Protein AF-A0A078QNE9-F1 (afdb_monomer_lite)

Structure (mmCIF, N/CA/C/O backbone):
data_AF-A0A078QNE9-F1
#
_entry.id   AF-A0A078QNE9-F1
#
loop_
_atom_site.group_PDB
_atom_site.id
_atom_site.type_symbol
_atom_site.label_atom_id
_atom_site.label_alt_id
_atom_site.label_comp_id
_atom_site.label_asym_id
_atom_site.label_entity_id
_atom_site.label_seq_id
_atom_site.pdbx_PDB_ins_code
_atom_site.Cartn_x
_atom_site.Cartn_y
_atom_site.Cartn_z
_atom_site.occupancy
_atom_site.B_iso_or_equiv
_atom_site.auth_seq_id
_atom_site.auth_comp_id
_atom_site.auth_asym_id
_atom_site.auth_atom_id
_atom_site.pdbx_PDB_model_num
ATOM 1 N N . MET A 1 1 ? -11.000 6.624 12.382 1.00 92.00 1 MET A N 1
ATOM 2 C CA . MET A 1 1 ? -9.896 7.569 12.109 1.00 92.00 1 MET A CA 1
ATOM 3 C C . MET A 1 1 ? -10.420 8.749 11.304 1.00 92.00 1 MET A C 1
ATOM 5 O O . MET A 1 1 ? -11.105 8.516 10.320 1.00 92.00 1 MET A O 1
ATOM 9 N N . THR A 1 2 ? -10.133 9.985 11.697 1.00 94.56 2 THR A N 1
ATOM 10 C CA . THR A 1 2 ? -10.688 11.223 11.104 1.00 94.56 2 THR A CA 1
ATOM 11 C C . THR A 1 2 ? -9.619 12.163 10.544 1.00 94.56 2 THR A C 1
ATOM 13 O O . THR A 1 2 ? -9.923 13.031 9.729 1.00 94.56 2 THR A O 1
ATOM 16 N N . LYS A 1 3 ? -8.357 11.995 10.952 1.00 95.69 3 LYS A N 1
ATOM 17 C CA . LYS A 1 3 ? -7.231 12.813 10.491 1.00 95.69 3 LYS A CA 1
ATOM 18 C C . LYS A 1 3 ? -5.945 11.994 10.474 1.00 95.69 3 LYS A C 1
ATOM 20 O O . LYS A 1 3 ? -5.709 11.214 11.397 1.00 95.69 3 LYS A O 1
ATOM 25 N N . VAL A 1 4 ? -5.126 12.223 9.458 1.00 95.69 4 VAL A N 1
ATOM 26 C CA . VAL A 1 4 ? -3.759 11.716 9.315 1.00 95.69 4 VAL A CA 1
ATOM 27 C C . VAL A 1 4 ? -2.832 12.918 9.218 1.00 95.69 4 VAL A 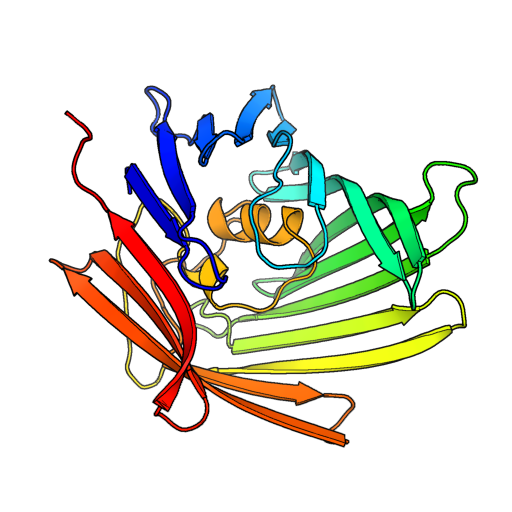C 1
ATOM 29 O O . VAL A 1 4 ? -3.146 13.875 8.517 1.00 95.69 4 VAL A O 1
ATOM 32 N N . THR A 1 5 ? -1.706 12.879 9.912 1.00 95.06 5 THR A N 1
ATOM 33 C CA . THR A 1 5 ? -0.643 13.874 9.802 1.00 95.06 5 THR A CA 1
ATOM 34 C C . THR A 1 5 ? 0.645 13.148 9.423 1.00 95.06 5 THR A C 1
ATOM 36 O O . THR A 1 5 ? 1.151 12.354 10.215 1.00 95.06 5 THR A O 1
ATOM 39 N N . ASP A 1 6 ? 1.156 13.392 8.216 1.00 92.50 6 ASP A N 1
ATOM 40 C CA . ASP A 1 6 ? 2.435 12.856 7.739 1.00 92.50 6 ASP A CA 1
ATOM 41 C C . ASP A 1 6 ? 3.568 13.852 8.035 1.00 92.50 6 ASP A C 1
ATOM 43 O O . ASP A 1 6 ? 3.502 15.020 7.651 1.00 92.50 6 ASP A O 1
ATOM 47 N N . LEU A 1 7 ? 4.591 13.378 8.750 1.00 91.50 7 LEU A N 1
ATOM 48 C CA . LEU A 1 7 ? 5.790 14.117 9.163 1.00 91.50 7 LEU A CA 1
ATOM 49 C C . LEU A 1 7 ? 7.069 13.512 8.555 1.00 91.50 7 LEU A C 1
ATOM 51 O O . LEU A 1 7 ? 8.161 13.685 9.090 1.00 91.50 7 LEU A O 1
ATOM 55 N N . THR A 1 8 ? 6.941 12.733 7.480 1.00 83.19 8 THR A N 1
ATOM 56 C CA . THR A 1 8 ? 8.066 12.048 6.821 1.00 83.19 8 THR A CA 1
ATOM 57 C C . THR A 1 8 ? 8.919 13.001 5.976 1.00 83.19 8 THR A C 1
ATOM 59 O O . THR A 1 8 ? 10.099 12.740 5.756 1.00 83.19 8 THR A O 1
ATOM 62 N N . GLY A 1 9 ? 8.325 14.093 5.488 1.00 79.56 9 GLY A N 1
ATOM 63 C CA . GLY A 1 9 ? 8.997 15.116 4.683 1.00 79.56 9 GLY A CA 1
ATOM 64 C C . GLY A 1 9 ? 9.477 16.306 5.514 1.00 79.56 9 GLY A C 1
ATOM 65 O O . GLY A 1 9 ? 9.376 16.310 6.738 1.00 79.56 9 GLY A O 1
ATOM 66 N N . GLU A 1 10 ? 9.983 17.338 4.836 1.00 78.81 10 GLU A N 1
ATOM 67 C CA . GLU A 1 10 ? 10.368 18.600 5.491 1.00 78.81 10 GLU A CA 1
ATOM 68 C C . GLU A 1 10 ? 9.154 19.377 6.019 1.00 78.81 10 GLU A C 1
ATOM 70 O O . GLU A 1 10 ? 9.241 20.036 7.055 1.00 78.81 10 GLU A O 1
ATOM 75 N N . GLU A 1 11 ? 8.018 19.277 5.325 1.00 84.31 11 GLU A N 1
ATOM 76 C CA . GLU A 1 11 ? 6.769 19.940 5.692 1.00 84.31 11 GLU A CA 1
ATOM 77 C C . GLU A 1 11 ? 5.753 18.945 6.261 1.00 84.31 11 GLU A C 1
ATOM 79 O O . GLU A 1 11 ? 5.561 17.846 5.735 1.00 84.31 11 GLU A O 1
ATOM 84 N N . GLU A 1 12 ? 5.068 19.363 7.327 1.00 89.31 12 GLU A N 1
ATOM 85 C CA . GLU A 1 12 ? 3.932 18.636 7.890 1.00 89.31 12 GLU A CA 1
ATOM 86 C C . GLU A 1 12 ? 2.757 18.634 6.904 1.00 89.31 12 GLU A C 1
ATOM 88 O O . GLU A 1 12 ? 2.305 19.688 6.452 1.00 89.31 12 GLU A O 1
ATOM 93 N N . GLN A 1 13 ? 2.203 17.453 6.628 1.00 89.81 13 GLN A N 1
ATOM 94 C CA . GLN A 1 13 ? 1.019 17.306 5.785 1.00 89.81 13 GLN A CA 1
ATOM 95 C C . GLN A 1 13 ? -0.161 16.781 6.596 1.00 89.81 13 GLN A C 1
ATOM 97 O O . GLN A 1 13 ? -0.177 15.633 7.039 1.00 89.81 13 GLN A O 1
ATOM 102 N N . VAL A 1 14 ? -1.179 17.624 6.773 1.00 92.56 14 VAL A N 1
ATOM 103 C CA . VAL A 1 14 ? -2.388 17.292 7.537 1.00 92.56 14 VAL A CA 1
ATOM 104 C C . VAL A 1 14 ? -3.535 16.948 6.592 1.00 92.56 14 VAL A C 1
ATOM 106 O O . VAL A 1 14 ? -4.049 17.799 5.871 1.00 92.56 14 VAL A O 1
ATOM 109 N N . LEU A 1 15 ? -3.992 15.701 6.648 1.00 93.25 15 LEU A N 1
ATOM 110 C CA . LEU A 1 15 ? -5.006 15.127 5.772 1.00 93.25 15 LEU A CA 1
ATOM 111 C C . LEU A 1 15 ? -6.253 14.785 6.592 1.00 93.25 15 LEU A C 1
ATOM 113 O O . LEU A 1 15 ? -6.244 13.887 7.437 1.00 93.25 15 LEU A O 1
ATOM 117 N N . LYS A 1 16 ? -7.349 15.506 6.354 1.00 95.44 16 LYS A N 1
ATOM 118 C CA . LYS A 1 16 ? -8.658 15.185 6.942 1.00 95.44 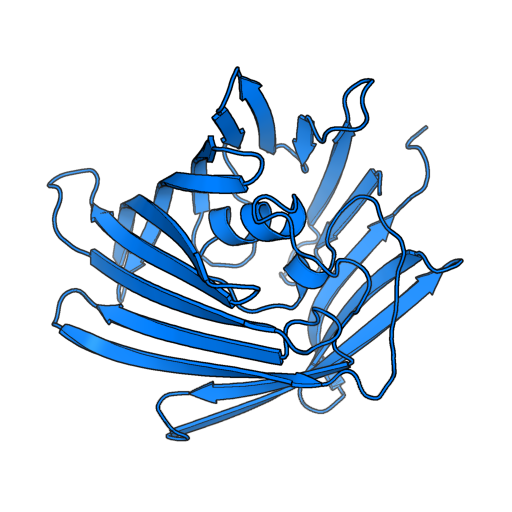16 LYS A CA 1
ATOM 119 C C . LYS A 1 16 ? -9.321 14.060 6.156 1.00 95.44 16 LYS A C 1
ATOM 121 O O . LYS A 1 16 ? -9.266 14.053 4.931 1.00 95.44 16 LYS A O 1
ATOM 126 N N . LEU A 1 17 ? -9.934 13.112 6.855 1.00 96.38 17 LEU A N 1
ATOM 127 C CA . LEU A 1 17 ? -10.655 12.006 6.236 1.00 96.38 17 LEU A CA 1
ATOM 128 C C . LEU A 1 17 ? -12.153 12.201 6.420 1.00 96.38 17 LEU A C 1
ATOM 130 O O . LEU A 1 17 ? -12.621 12.458 7.530 1.00 96.38 17 LEU A O 1
ATOM 134 N N . GLU A 1 18 ? -12.892 12.024 5.334 1.00 97.00 18 GLU A N 1
ATOM 135 C CA . GLU A 1 18 ? -14.348 12.129 5.313 1.00 97.00 18 GLU A CA 1
ATOM 136 C C . GLU A 1 18 ? -14.959 10.797 4.895 1.00 97.00 18 GLU A C 1
ATOM 138 O O . GLU A 1 18 ? -14.406 10.073 4.059 1.00 97.00 18 GLU A O 1
ATOM 143 N N . TYR A 1 19 ? -16.117 10.488 5.475 1.00 97.00 19 TYR A N 1
ATOM 144 C CA . TYR A 1 19 ? -16.834 9.236 5.267 1.00 97.00 19 TYR A CA 1
ATOM 145 C C . TYR A 1 19 ? -18.289 9.516 4.898 1.00 97.00 19 TYR A C 1
ATOM 147 O O . TYR A 1 19 ? -18.866 10.510 5.341 1.00 97.00 19 TYR A O 1
ATOM 155 N N . ASP A 1 20 ? -18.881 8.638 4.093 1.00 96.50 20 ASP A N 1
ATOM 156 C CA . ASP A 1 20 ? -20.320 8.647 3.856 1.00 96.50 20 ASP A CA 1
ATOM 157 C C . ASP A 1 20 ? -21.100 8.079 5.057 1.00 96.50 20 ASP A C 1
ATOM 159 O O . ASP A 1 20 ? -20.541 7.701 6.091 1.00 96.50 20 ASP A O 1
ATOM 163 N N . ARG A 1 21 ? -22.429 8.024 4.920 1.00 95.69 21 ARG A N 1
ATOM 164 C CA . ARG A 1 21 ? -23.334 7.521 5.966 1.00 95.69 21 ARG A CA 1
ATOM 165 C C . ARG A 1 21 ? -23.138 6.036 6.281 1.00 95.69 21 ARG A C 1
ATOM 167 O O . ARG A 1 21 ? -23.498 5.620 7.378 1.00 95.69 21 ARG A O 1
ATOM 174 N N . ASP A 1 22 ? -22.567 5.271 5.353 1.00 95.00 22 ASP A N 1
ATOM 175 C CA . ASP A 1 22 ? -22.298 3.839 5.505 1.00 95.00 22 ASP A CA 1
ATOM 176 C C . ASP A 1 22 ? -20.888 3.580 6.068 1.00 95.00 22 ASP A C 1
ATOM 178 O O . ASP A 1 22 ? -20.475 2.431 6.235 1.00 95.00 22 ASP A O 1
ATOM 182 N N . GLY A 1 23 ? -20.129 4.642 6.364 1.00 94.19 23 GLY A N 1
ATOM 183 C CA . GLY A 1 23 ? -18.770 4.560 6.888 1.00 94.19 23 GLY A CA 1
ATOM 184 C C . GLY A 1 23 ? -17.706 4.273 5.826 1.00 94.19 23 GLY A C 1
ATOM 185 O O . GLY A 1 23 ? -16.564 3.967 6.184 1.00 94.19 23 GLY A O 1
ATOM 186 N N . LYS A 1 24 ? -18.028 4.376 4.529 1.00 95.88 24 LYS A N 1
ATOM 187 C CA . LYS A 1 24 ? -17.027 4.291 3.458 1.00 95.88 24 LYS A CA 1
ATOM 188 C C . LYS A 1 24 ? -16.294 5.614 3.345 1.00 95.88 24 LYS A C 1
ATOM 190 O O . LYS A 1 24 ? -16.901 6.678 3.413 1.00 95.88 24 LYS A O 1
ATOM 195 N N . ILE A 1 25 ? -14.981 5.558 3.146 1.00 97.50 25 ILE A N 1
ATOM 196 C CA . ILE A 1 25 ? -14.187 6.771 2.944 1.00 97.50 25 ILE A CA 1
ATOM 197 C C . ILE A 1 25 ? -14.566 7.419 1.611 1.00 97.50 25 ILE A C 1
ATOM 199 O O . ILE A 1 25 ? -14.565 6.743 0.588 1.00 97.50 25 ILE A O 1
ATOM 203 N N . ILE A 1 26 ? -14.868 8.713 1.616 1.00 98.06 26 ILE A N 1
ATOM 204 C CA . ILE A 1 26 ? -15.172 9.505 0.411 1.00 98.06 26 ILE A CA 1
ATOM 205 C C . ILE A 1 26 ? -14.113 10.574 0.135 1.00 98.06 26 ILE A C 1
ATOM 207 O O . ILE A 1 26 ? -14.040 11.095 -0.978 1.00 98.06 26 ILE A O 1
ATOM 211 N N . LYS A 1 27 ? -13.259 10.875 1.121 1.00 97.19 27 LYS A N 1
ATOM 212 C CA . LYS A 1 27 ? -12.137 11.806 0.974 1.00 97.19 27 LYS A CA 1
ATOM 213 C C . LYS A 1 27 ? -10.967 11.406 1.873 1.00 97.19 27 LYS A C 1
ATOM 215 O O . LYS A 1 27 ? -11.169 11.095 3.046 1.00 97.19 27 LYS A O 1
ATOM 220 N N . TYR A 1 28 ? -9.752 11.445 1.333 1.00 95.81 28 TYR A N 1
ATOM 221 C CA . TYR A 1 28 ? -8.490 11.304 2.063 1.00 95.81 28 TYR A CA 1
ATOM 222 C C . TYR A 1 28 ? -7.639 12.555 1.800 1.00 95.81 28 TYR A C 1
ATOM 224 O O . TYR A 1 28 ? -7.041 12.696 0.736 1.00 95.81 28 TYR A O 1
ATOM 232 N N . GLY A 1 29 ? -7.644 13.510 2.731 1.00 94.25 29 GLY A N 1
ATOM 233 C CA . GLY A 1 29 ? -7.114 14.852 2.488 1.00 94.25 29 GLY A CA 1
ATOM 234 C C . GLY A 1 29 ? -7.960 15.587 1.450 1.00 94.25 29 GLY A C 1
ATOM 235 O O . GLY A 1 29 ? -9.155 15.804 1.654 1.00 94.25 29 GLY A O 1
ATOM 236 N N . ASP A 1 30 ? -7.347 15.942 0.322 1.00 93.56 30 ASP A N 1
ATOM 237 C CA . ASP A 1 30 ? -8.046 16.494 -0.843 1.00 93.56 30 ASP A CA 1
ATOM 238 C C . ASP A 1 30 ? -8.350 15.462 -1.932 1.00 93.56 30 ASP A C 1
ATOM 240 O O . ASP A 1 30 ? -9.041 15.773 -2.900 1.00 93.56 30 ASP A O 1
ATOM 244 N N . THR A 1 31 ? -7.924 14.213 -1.747 1.00 95.56 31 THR A N 1
ATOM 245 C C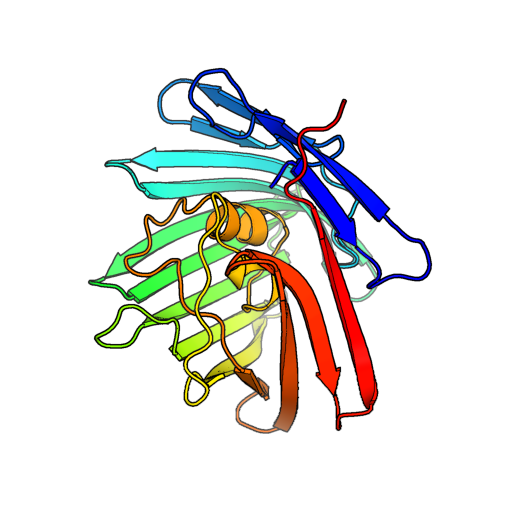A . THR A 1 31 ? -8.140 13.131 -2.707 1.00 95.56 31 THR A CA 1
ATOM 246 C C . THR A 1 31 ? -9.533 12.520 -2.533 1.00 95.56 31 THR A C 1
ATOM 248 O O . THR A 1 31 ? -9.797 11.886 -1.506 1.00 95.56 31 THR A O 1
ATOM 251 N N . PRO A 1 32 ? -10.447 12.670 -3.511 1.00 97.50 32 PRO A N 1
ATOM 252 C CA . PRO A 1 32 ? -11.774 12.073 -3.436 1.00 97.50 32 PRO A CA 1
ATOM 253 C C . PRO A 1 32 ? -11.727 10.569 -3.728 1.00 97.50 32 PRO A C 1
ATOM 255 O O . PRO A 1 32 ? -10.922 10.108 -4.539 1.00 97.50 32 PRO A O 1
ATOM 258 N N . VAL A 1 33 ? -12.656 9.827 -3.127 1.00 98.38 33 VAL A N 1
ATOM 259 C CA . VAL A 1 33 ? -12.900 8.403 -3.380 1.00 98.38 33 VAL A CA 1
ATOM 260 C C . VAL A 1 33 ? -14.364 8.229 -3.784 1.00 98.38 33 VAL A C 1
ATOM 262 O O . VAL A 1 33 ? -15.269 8.611 -3.044 1.00 98.38 33 VAL A O 1
ATOM 265 N N . ARG A 1 34 ? -14.603 7.678 -4.976 1.00 98.38 34 ARG A N 1
ATOM 266 C CA . ARG A 1 34 ? -15.942 7.452 -5.540 1.00 98.38 34 ARG A CA 1
ATOM 267 C C . ARG A 1 34 ? -16.197 5.963 -5.729 1.00 98.38 34 ARG A C 1
ATOM 269 O O . ARG A 1 34 ? -15.294 5.230 -6.123 1.00 98.38 34 ARG A O 1
ATOM 276 N N . TYR A 1 35 ? -17.434 5.548 -5.480 1.00 98.06 35 TYR A N 1
ATOM 277 C CA . TYR A 1 35 ? -17.894 4.167 -5.617 1.00 98.06 35 TYR A CA 1
ATOM 278 C C . TYR A 1 35 ? -19.026 4.136 -6.642 1.00 98.06 35 TYR A C 1
ATOM 280 O O . TYR A 1 35 ? -20.090 4.704 -6.397 1.00 98.06 35 TYR A O 1
ATOM 288 N N . GLU A 1 36 ? -18.801 3.491 -7.783 1.00 97.19 36 GLU A N 1
ATOM 289 C CA . GLU A 1 36 ? -19.736 3.471 -8.911 1.00 97.19 36 GLU A CA 1
ATOM 290 C C . GLU A 1 36 ? -19.870 2.039 -9.442 1.00 97.19 36 GLU A C 1
ATOM 292 O O . GLU A 1 36 ? -18.997 1.525 -10.137 1.00 97.19 36 GLU A O 1
ATOM 297 N N . GLY A 1 37 ? -20.966 1.364 -9.081 1.00 96.06 37 GLY A N 1
ATOM 298 C CA . GLY A 1 37 ? -21.172 -0.045 -9.424 1.00 96.06 37 GLY A CA 1
ATOM 299 C C . GLY A 1 37 ? -20.043 -0.932 -8.890 1.00 96.06 37 GLY A C 1
ATOM 300 O O . GLY A 1 37 ? -19.765 -0.936 -7.693 1.00 96.06 37 GLY A O 1
ATOM 301 N N . ASP A 1 38 ? -19.385 -1.657 -9.794 1.00 97.19 38 ASP A N 1
ATOM 302 C CA . ASP A 1 38 ? -18.240 -2.520 -9.488 1.00 97.19 38 ASP A CA 1
ATOM 303 C C . ASP A 1 38 ? -16.888 -1.780 -9.557 1.00 97.19 38 ASP A C 1
ATOM 305 O O . ASP A 1 38 ? -15.838 -2.417 -9.630 1.00 97.19 38 ASP A O 1
ATOM 309 N N . GLN A 1 39 ? -16.882 -0.444 -9.560 1.00 98.38 39 GLN A N 1
ATOM 310 C CA . GLN A 1 39 ? -15.665 0.364 -9.641 1.00 98.38 39 GLN A CA 1
ATOM 311 C C . GLN A 1 39 ? -15.457 1.242 -8.410 1.00 98.38 39 GLN A C 1
ATOM 313 O O . GLN A 1 39 ? -16.398 1.777 -7.819 1.00 98.38 39 GLN A O 1
ATOM 318 N N . ILE A 1 40 ? -14.185 1.409 -8.048 1.00 98.62 40 ILE A N 1
ATOM 319 C CA . ILE A 1 40 ? -13.738 2.377 -7.047 1.00 98.62 40 ILE A CA 1
ATOM 320 C C . ILE A 1 40 ? -12.708 3.285 -7.705 1.00 98.62 40 ILE A C 1
ATOM 322 O O . ILE A 1 40 ? -11.659 2.809 -8.141 1.00 98.62 40 ILE A O 1
ATOM 326 N N . THR A 1 41 ? -12.989 4.583 -7.743 1.00 98.50 41 THR A N 1
ATOM 327 C CA . THR A 1 41 ? -12.126 5.583 -8.377 1.00 98.50 41 THR A CA 1
ATOM 328 C C . THR A 1 41 ? -11.573 6.533 -7.330 1.00 98.50 41 THR A C 1
ATOM 330 O O . THR A 1 41 ? -12.325 7.166 -6.589 1.00 98.50 41 THR A O 1
ATOM 333 N N . ILE A 1 42 ? -10.252 6.661 -7.294 1.00 98.12 42 ILE A N 1
ATOM 334 C CA . ILE A 1 42 ? -9.523 7.565 -6.408 1.00 98.12 42 ILE A CA 1
ATOM 335 C C . ILE A 1 42 ? -8.921 8.675 -7.265 1.00 98.12 42 ILE A C 1
ATOM 337 O O . ILE A 1 42 ? -8.299 8.405 -8.295 1.00 98.12 42 ILE A O 1
ATOM 341 N N . GLY A 1 43 ? -9.165 9.922 -6.868 1.00 95.56 43 GLY A N 1
ATOM 342 C CA . GLY A 1 43 ? -8.710 11.104 -7.595 1.00 95.56 43 GLY A CA 1
ATOM 343 C C . GLY A 1 43 ? -7.217 11.398 -7.434 1.00 95.56 43 GLY A C 1
ATOM 344 O O . GLY A 1 43 ? -6.431 10.551 -7.013 1.00 95.56 43 GLY A O 1
ATOM 345 N N . GLN A 1 44 ? -6.847 12.632 -7.768 1.00 92.19 44 GLN A N 1
ATOM 346 C CA . GLN A 1 44 ? -5.467 13.100 -7.694 1.00 92.19 44 GLN A CA 1
ATOM 347 C C . GLN A 1 44 ? -4.935 13.061 -6.262 1.00 92.19 44 GLN A C 1
ATOM 349 O O . GLN A 1 44 ? -5.632 13.427 -5.313 1.00 92.19 44 GLN A O 1
ATOM 354 N N . MET A 1 45 ? -3.685 12.629 -6.132 1.00 85.56 45 MET A N 1
ATOM 355 C CA . MET A 1 45 ? -2.943 12.569 -4.887 1.00 85.56 45 MET A CA 1
ATOM 356 C C . MET A 1 45 ? -1.495 12.995 -5.128 1.00 85.56 45 MET A C 1
ATOM 358 O O . MET A 1 45 ? -0.731 12.311 -5.814 1.00 85.56 45 MET A O 1
ATOM 362 N N . ASP A 1 46 ? -1.126 14.118 -4.517 1.00 74.50 46 ASP A N 1
ATOM 363 C CA . ASP A 1 46 ? 0.214 14.704 -4.607 1.00 74.50 46 ASP A CA 1
ATOM 364 C C . ASP A 1 46 ? 1.048 14.501 -3.329 1.00 74.50 46 ASP A C 1
ATOM 366 O O . ASP A 1 46 ? 2.222 14.861 -3.308 1.00 74.50 46 ASP A O 1
ATOM 370 N N . CYS A 1 47 ? 0.462 13.944 -2.261 1.00 55.69 47 CYS A N 1
ATOM 371 C CA . CYS A 1 47 ? 0.946 14.141 -0.891 1.00 55.69 47 CYS A CA 1
ATOM 372 C C . CYS A 1 47 ? 1.545 12.886 -0.221 1.00 55.69 47 CYS A C 1
ATOM 374 O O . CYS A 1 47 ? 1.406 12.663 0.974 1.00 55.69 47 CYS A O 1
ATOM 376 N N . LEU A 1 48 ? 2.223 12.029 -0.983 1.00 57.00 48 LEU A N 1
ATOM 377 C CA . LEU A 1 48 ? 3.130 11.043 -0.389 1.00 57.00 48 LEU A CA 1
ATOM 378 C C . LEU A 1 48 ? 4.528 11.356 -0.904 1.00 57.00 48 LEU A C 1
ATOM 380 O O . LEU A 1 48 ? 4.703 11.478 -2.116 1.00 57.00 48 LEU A O 1
ATOM 384 N N . ASN A 1 49 ? 5.512 11.467 -0.005 1.00 52.88 49 ASN A N 1
ATOM 385 C CA . ASN A 1 49 ? 6.930 11.793 -0.265 1.00 52.88 49 ASN A CA 1
ATOM 386 C C . ASN A 1 49 ? 7.679 10.755 -1.142 1.00 52.88 49 ASN A C 1
ATOM 388 O O . ASN A 1 49 ? 8.880 10.548 -1.026 1.00 52.88 49 ASN A O 1
ATOM 392 N N . THR A 1 50 ? 6.965 10.074 -2.030 1.00 54.62 50 THR A N 1
ATOM 393 C CA . THR A 1 50 ? 7.399 8.951 -2.859 1.00 54.62 50 THR A CA 1
ATOM 394 C C . THR A 1 50 ? 8.031 9.386 -4.183 1.00 54.62 50 THR A C 1
ATOM 396 O O . THR A 1 50 ? 8.385 8.537 -4.995 1.00 54.62 50 THR A O 1
ATOM 399 N N . GLY A 1 51 ? 8.157 10.694 -4.447 1.00 55.75 51 GLY A N 1
ATOM 400 C CA . GLY A 1 51 ? 8.662 11.242 -5.716 1.00 55.75 51 GLY A CA 1
ATOM 401 C C . GLY A 1 51 ? 7.754 10.995 -6.933 1.00 55.75 51 GLY A C 1
ATOM 402 O O . GLY A 1 51 ? 7.896 11.684 -7.941 1.00 55.75 51 GLY A O 1
ATOM 403 N N . ASN A 1 52 ? 6.793 10.073 -6.825 1.00 62.47 52 ASN A N 1
ATOM 404 C CA . ASN A 1 52 ? 5.801 9.731 -7.835 1.00 62.47 52 ASN A CA 1
ATOM 405 C C . ASN A 1 52 ? 4.429 10.270 -7.408 1.00 62.47 52 ASN A C 1
ATOM 407 O O . ASN A 1 52 ? 3.961 10.014 -6.299 1.00 62.47 52 ASN A O 1
ATOM 411 N N . LYS A 1 53 ? 3.776 11.014 -8.301 1.00 79.00 53 LYS A N 1
ATOM 412 C CA . LYS A 1 53 ? 2.442 11.593 -8.076 1.00 79.00 53 LYS A CA 1
ATOM 413 C C . LYS A 1 53 ? 1.380 10.728 -8.734 1.00 79.00 53 LYS A C 1
ATOM 415 O O . LYS A 1 53 ? 1.601 10.226 -9.837 1.00 79.00 53 LYS A O 1
ATOM 420 N N . LEU A 1 54 ? 0.227 10.573 -8.093 1.00 84.38 54 LEU A N 1
ATOM 421 C CA . LEU A 1 54 ? -0.910 9.845 -8.652 1.00 84.38 54 LEU A CA 1
ATOM 422 C C . LEU A 1 54 ? -1.922 10.849 -9.202 1.00 84.38 54 LEU A C 1
ATOM 424 O O . LEU A 1 54 ? -2.448 11.676 -8.465 1.00 84.38 54 LEU A O 1
ATOM 428 N N . CYS A 1 55 ? -2.238 10.763 -10.490 1.00 87.75 55 CYS A N 1
ATOM 429 C CA . CYS A 1 55 ? -3.292 11.579 -11.086 1.00 87.75 55 CYS A CA 1
ATOM 430 C C . CYS A 1 55 ? -4.673 10.989 -10.786 1.00 87.75 55 CYS A C 1
ATOM 432 O O . CYS A 1 55 ? -5.607 11.726 -10.489 1.00 87.75 55 CYS A O 1
ATOM 434 N N . ASN A 1 56 ? -4.815 9.669 -10.905 1.00 95.19 56 ASN A N 1
ATOM 435 C CA . ASN A 1 56 ? -5.990 8.908 -10.485 1.00 95.19 56 ASN A CA 1
ATOM 436 C C . ASN A 1 56 ? -5.704 7.404 -10.567 1.00 95.19 56 ASN A C 1
ATOM 438 O O . ASN A 1 56 ? -4.780 6.978 -11.264 1.00 95.19 56 ASN A O 1
ATOM 442 N N . VAL A 1 57 ? -6.544 6.609 -9.910 1.00 98.25 57 VAL A N 1
ATOM 443 C CA . VAL A 1 57 ? -6.647 5.163 -10.131 1.00 98.25 57 VAL A CA 1
ATOM 444 C C . VAL A 1 57 ? -8.107 4.734 -10.126 1.00 98.25 57 VAL A C 1
ATOM 446 O O . VAL A 1 57 ? -8.899 5.212 -9.316 1.00 98.25 57 VAL A O 1
ATOM 449 N N . THR A 1 58 ? -8.457 3.811 -11.016 1.00 98.75 58 THR A N 1
ATOM 450 C CA . THR A 1 58 ? -9.739 3.099 -10.995 1.00 98.75 58 THR A CA 1
ATOM 451 C C . THR A 1 58 ? -9.483 1.618 -10.759 1.00 98.75 58 THR A C 1
ATOM 453 O O . THR A 1 58 ? -8.742 0.989 -11.517 1.00 98.75 58 THR A O 1
ATOM 456 N N . PHE A 1 59 ? -10.091 1.059 -9.716 1.00 98.81 59 PHE A N 1
ATOM 457 C CA . PHE A 1 59 ? -10.073 -0.367 -9.405 1.00 98.81 59 PHE A CA 1
ATOM 458 C C . PHE A 1 59 ? -11.354 -1.024 -9.901 1.00 98.81 59 PHE A C 1
ATOM 460 O O . PHE A 1 59 ? -12.448 -0.541 -9.610 1.00 98.81 59 PHE A O 1
ATOM 467 N N . GLN A 1 60 ? -11.218 -2.163 -10.572 1.00 98.75 60 GLN A N 1
ATOM 468 C CA . GLN A 1 60 ? -12.336 -3.031 -10.910 1.00 98.75 60 GLN A CA 1
ATOM 469 C C . GLN A 1 60 ? -12.509 -4.083 -9.812 1.00 98.75 60 GLN A C 1
ATOM 471 O O . GLN A 1 60 ? -11.611 -4.890 -9.549 1.00 98.75 60 GLN A O 1
ATOM 476 N N . ILE A 1 61 ? -13.675 -4.087 -9.177 1.00 98.50 61 ILE A N 1
ATOM 477 C CA . ILE A 1 61 ? -14.049 -5.023 -8.122 1.00 98.50 61 ILE A CA 1
ATOM 478 C C . ILE A 1 61 ? -14.789 -6.210 -8.742 1.00 98.50 61 ILE A C 1
ATOM 480 O O . ILE A 1 61 ? -15.641 -6.066 -9.611 1.00 98.50 61 ILE A O 1
ATOM 484 N N . GLY A 1 62 ? -14.450 -7.418 -8.298 1.00 97.31 62 GLY A N 1
ATOM 485 C CA . GLY A 1 62 ? -15.085 -8.656 -8.727 1.00 97.31 62 GLY A CA 1
ATOM 486 C C . GLY A 1 62 ? -15.131 -9.666 -7.588 1.00 97.31 62 GLY A C 1
ATOM 487 O O . GLY A 1 62 ? -14.093 -10.077 -7.055 1.00 97.31 62 GLY A O 1
ATOM 488 N N . LYS A 1 63 ? -16.342 -10.105 -7.223 1.00 95.12 63 LYS A N 1
ATOM 489 C CA . LYS A 1 63 ? -16.587 -11.005 -6.078 1.00 95.12 63 LYS A CA 1
ATOM 490 C C . LYS A 1 63 ? -15.974 -10.466 -4.771 1.00 95.12 63 LYS A C 1
ATOM 492 O O . LYS A 1 63 ? -15.302 -11.205 -4.057 1.00 95.12 63 LYS A O 1
ATOM 497 N N . GLY A 1 64 ? -16.152 -9.170 -4.508 1.00 95.81 64 GLY A N 1
ATOM 498 C CA . GLY A 1 64 ? -15.715 -8.509 -3.270 1.00 95.81 64 GLY A CA 1
ATOM 499 C C . GLY A 1 64 ? -14.223 -8.168 -3.168 1.00 95.81 64 GLY A C 1
ATOM 500 O O . GLY A 1 64 ? -13.807 -7.658 -2.134 1.00 95.81 64 GLY A O 1
ATOM 501 N N . LYS A 1 65 ? -13.422 -8.424 -4.212 1.00 98.31 65 LYS A N 1
ATOM 502 C CA . LYS A 1 65 ? -11.985 -8.101 -4.261 1.00 98.31 65 LYS A CA 1
ATOM 503 C C . LYS A 1 65 ? -11.643 -7.336 -5.533 1.00 98.31 65 LYS A C 1
ATOM 505 O O . LYS A 1 65 ? -12.269 -7.593 -6.562 1.00 98.31 65 LYS A O 1
ATOM 510 N N . ALA A 1 66 ? -10.647 -6.458 -5.497 1.00 98.62 66 ALA A N 1
ATOM 511 C CA . ALA A 1 66 ? -10.095 -5.878 -6.718 1.00 98.62 66 ALA A CA 1
ATOM 512 C C . ALA A 1 66 ? -9.487 -6.976 -7.607 1.00 98.62 66 ALA A C 1
ATOM 514 O O . ALA A 1 66 ? -8.933 -7.953 -7.112 1.00 98.62 66 ALA A O 1
ATOM 515 N N . ARG A 1 67 ? -9.645 -6.855 -8.924 1.00 98.69 67 ARG A N 1
ATOM 516 C CA . ARG A 1 67 ? -9.136 -7.822 -9.917 1.00 98.69 67 ARG A CA 1
ATOM 517 C C . ARG A 1 67 ? -8.124 -7.199 -10.850 1.00 98.69 67 ARG A C 1
ATOM 519 O O . ARG A 1 67 ? -7.115 -7.814 -11.169 1.00 98.69 67 ARG A O 1
ATOM 526 N N . GLU A 1 68 ? -8.364 -5.950 -11.202 1.00 98.62 68 GLU A N 1
ATOM 527 C CA . GLU A 1 68 ? -7.469 -5.138 -12.003 1.00 98.62 68 GLU A CA 1
ATOM 528 C C . GLU A 1 68 ? -7.612 -3.673 -11.597 1.00 98.62 68 GLU A C 1
ATOM 530 O O . GLU A 1 68 ? -8.612 -3.271 -10.990 1.00 98.62 68 GLU A O 1
ATOM 535 N N . SER A 1 69 ? -6.604 -2.872 -11.911 1.00 98.81 69 SER A N 1
ATOM 536 C CA . SER A 1 69 ? -6.686 -1.422 -11.824 1.00 98.81 69 SER A CA 1
ATOM 537 C C . SER A 1 69 ? -5.948 -0.762 -12.976 1.00 98.81 69 SER A C 1
ATOM 539 O O . SER A 1 69 ? -5.059 -1.340 -13.610 1.00 98.81 69 SER A O 1
ATOM 541 N N . ARG A 1 70 ? -6.355 0.471 -13.259 1.00 98.56 70 ARG A N 1
ATOM 542 C CA . ARG A 1 70 ? -5.656 1.365 -14.175 1.00 98.56 70 ARG A CA 1
ATOM 543 C C . ARG A 1 70 ? -5.414 2.675 -13.460 1.00 98.56 70 ARG A C 1
ATOM 545 O O . ARG A 1 70 ? -6.361 3.273 -12.947 1.00 98.56 70 ARG A O 1
ATOM 552 N N . ALA A 1 71 ? -4.162 3.096 -13.421 1.00 97.75 71 ALA A N 1
ATOM 553 C CA . ALA A 1 71 ? -3.759 4.349 -12.816 1.00 97.75 71 ALA A CA 1
ATOM 554 C C . ALA A 1 71 ? -3.013 5.209 -13.827 1.00 97.75 71 ALA A C 1
ATOM 556 O O . ALA A 1 71 ? -2.299 4.698 -14.687 1.00 97.75 71 ALA A O 1
ATOM 557 N N . ARG A 1 72 ? -3.154 6.521 -13.680 1.00 96.50 72 ARG A N 1
ATOM 558 C CA . ARG A 1 72 ? -2.298 7.499 -14.342 1.00 96.50 72 ARG A CA 1
ATOM 559 C C . ARG A 1 72 ? -1.419 8.152 -13.294 1.00 96.50 72 ARG A C 1
ATOM 561 O O . ARG A 1 72 ? -1.929 8.608 -12.268 1.00 96.50 72 ARG A O 1
ATOM 568 N N . CYS A 1 73 ? -0.117 8.195 -13.531 1.00 94.19 73 CYS A N 1
ATOM 569 C CA . CYS A 1 73 ? 0.843 8.702 -12.560 1.00 94.19 73 CYS A CA 1
ATOM 570 C C . CYS A 1 73 ? 2.053 9.359 -13.224 1.00 94.19 73 CYS A C 1
ATOM 572 O O . CYS A 1 73 ? 2.326 9.153 -14.404 1.00 94.19 73 CYS A O 1
ATOM 574 N N . MET A 1 74 ? 2.812 10.112 -12.434 1.00 91.88 74 MET A N 1
ATOM 575 C CA . MET A 1 74 ? 4.158 10.539 -12.803 1.00 91.88 74 MET A CA 1
ATOM 576 C C . MET A 1 74 ? 5.147 9.473 -12.330 1.00 91.88 74 MET A C 1
ATOM 578 O O . MET A 1 74 ? 5.200 9.185 -11.135 1.00 91.88 74 MET A O 1
ATOM 582 N N . LEU A 1 75 ? 5.904 8.887 -13.256 1.00 92.31 75 LEU A N 1
ATOM 583 C CA . LEU A 1 75 ? 6.907 7.858 -12.997 1.00 92.31 75 LEU A CA 1
ATOM 584 C C . LEU A 1 75 ? 8.303 8.402 -13.299 1.00 92.31 75 LEU A C 1
ATOM 586 O O . LEU A 1 75 ? 8.597 8.770 -14.437 1.00 92.31 75 LEU A O 1
ATOM 590 N N . LYS A 1 76 ? 9.183 8.403 -12.298 1.00 90.12 76 LYS A N 1
ATOM 591 C CA . LYS A 1 76 ? 10.610 8.669 -12.505 1.00 90.12 76 LYS A CA 1
ATOM 592 C C . LYS A 1 76 ? 11.326 7.424 -13.047 1.00 90.12 76 LYS A C 1
ATOM 594 O O . LYS A 1 76 ? 11.262 6.365 -12.426 1.00 90.12 76 LYS A O 1
ATOM 599 N N . VAL A 1 77 ? 12.036 7.564 -14.166 1.00 88.06 77 VAL A N 1
ATOM 600 C CA . VAL A 1 77 ? 12.860 6.515 -14.793 1.00 88.06 77 VAL A CA 1
ATOM 601 C C . VAL A 1 77 ? 14.240 7.105 -15.081 1.00 88.06 77 VAL A C 1
ATOM 603 O O . VAL A 1 77 ? 14.386 7.999 -15.914 1.00 88.06 77 VAL A O 1
ATOM 606 N N . GLY A 1 78 ? 15.264 6.635 -14.364 1.00 85.44 78 GLY A N 1
ATOM 607 C CA . GLY A 1 78 ? 16.579 7.279 -14.376 1.00 85.44 78 GLY A CA 1
ATOM 608 C C . GLY A 1 78 ? 16.500 8.724 -13.867 1.00 85.44 78 GLY A C 1
ATOM 609 O O . GLY A 1 78 ? 16.048 8.971 -12.745 1.00 85.44 78 GLY A O 1
ATOM 610 N N . GLU A 1 79 ? 16.940 9.678 -14.687 1.00 86.25 79 GLU A N 1
ATOM 611 C CA . GLU A 1 79 ? 16.875 11.115 -14.382 1.00 86.25 79 GLU A CA 1
ATOM 612 C C . GLU A 1 79 ? 15.595 11.792 -14.901 1.00 86.25 79 GLU A C 1
ATOM 614 O O . GLU A 1 79 ? 15.264 12.891 -14.458 1.00 86.25 79 GLU A O 1
ATOM 619 N N . GLU A 1 80 ? 14.844 11.133 -15.788 1.00 88.88 80 GLU A N 1
ATOM 620 C CA . GLU A 1 80 ? 13.647 11.692 -16.417 1.00 88.88 80 GLU A CA 1
ATOM 621 C C . GLU A 1 80 ? 12.367 11.312 -15.662 1.00 88.88 80 GLU A C 1
ATOM 623 O O . GLU A 1 80 ? 12.301 10.317 -14.935 1.00 88.88 80 GLU A O 1
ATOM 628 N N . VAL A 1 81 ? 11.322 12.122 -15.841 1.00 90.56 81 VAL A N 1
ATOM 629 C CA . VAL A 1 81 ? 9.988 11.880 -15.284 1.00 90.56 81 VAL A CA 1
ATOM 630 C C . VAL A 1 81 ? 8.988 11.826 -16.428 1.00 90.56 81 VAL A C 1
ATOM 632 O O . VAL A 1 81 ? 8.918 12.745 -17.243 1.00 90.56 81 VAL A O 1
ATOM 635 N N . TYR A 1 82 ? 8.196 10.760 -16.468 1.00 91.62 82 TYR A N 1
ATOM 636 C CA . TYR A 1 82 ? 7.196 10.529 -17.501 1.00 91.62 82 TYR A CA 1
ATOM 637 C C . TYR A 1 82 ? 5.795 10.495 -16.913 1.00 91.62 82 TYR A C 1
ATOM 639 O O . TYR A 1 82 ? 5.578 9.948 -15.834 1.00 91.62 82 TYR A O 1
ATOM 647 N N . GLU A 1 83 ? 4.830 11.031 -17.651 1.00 94.88 83 GLU A N 1
ATOM 648 C CA . GLU A 1 83 ? 3.432 10.678 -17.434 1.00 94.88 83 GLU A CA 1
ATOM 649 C C . GLU A 1 83 ? 3.218 9.249 -17.955 1.00 94.88 83 GLU A C 1
ATOM 651 O O . GLU A 1 83 ? 3.529 8.933 -19.109 1.00 94.88 83 GLU A O 1
ATOM 656 N N . ALA A 1 84 ? 2.739 8.365 -17.085 1.00 96.06 84 ALA A N 1
ATOM 657 C CA . ALA A 1 84 ? 2.610 6.945 -17.358 1.00 96.06 84 ALA A CA 1
ATOM 658 C C . ALA A 1 84 ? 1.197 6.439 -17.051 1.00 96.06 84 ALA A C 1
ATOM 660 O O . ALA A 1 84 ? 0.585 6.821 -16.051 1.00 96.06 84 ALA A O 1
ATOM 661 N N . ASP A 1 85 ? 0.723 5.525 -17.893 1.00 98.00 85 ASP A N 1
ATOM 662 C CA . ASP A 1 85 ? -0.392 4.643 -17.582 1.00 98.00 85 ASP A CA 1
ATOM 663 C C . ASP A 1 85 ? 0.171 3.361 -16.947 1.00 98.00 85 ASP A C 1
ATOM 665 O O . ASP A 1 85 ? 1.000 2.655 -17.535 1.00 98.00 85 ASP A O 1
ATOM 669 N N . LYS A 1 86 ? -0.291 3.060 -15.735 1.00 98.31 86 LYS A N 1
ATOM 670 C CA . LYS A 1 86 ? -0.013 1.829 -14.997 1.00 98.31 86 LYS A CA 1
ATOM 671 C C . LYS A 1 86 ? -1.218 0.903 -15.107 1.00 98.31 86 LYS A C 1
ATOM 673 O O . LYS A 1 86 ? -2.331 1.281 -14.736 1.00 98.31 86 LYS A O 1
ATOM 678 N N . GLN A 1 87 ? -0.998 -0.310 -15.593 1.00 98.75 87 GLN A N 1
ATOM 679 C CA . GLN A 1 87 ? -2.003 -1.372 -15.609 1.00 98.75 87 GLN A CA 1
ATOM 680 C C . GLN A 1 87 ? -1.600 -2.449 -14.615 1.00 98.75 87 GLN A C 1
ATOM 682 O O . GLN A 1 87 ? -0.489 -2.965 -14.705 1.00 98.75 87 GLN A O 1
ATOM 687 N N . THR A 1 88 ? -2.502 -2.794 -13.700 1.00 98.88 88 THR A N 1
ATOM 688 C CA . THR A 1 88 ? -2.215 -3.734 -12.614 1.00 98.88 88 THR A CA 1
ATOM 689 C C . THR A 1 88 ? -3.249 -4.848 -12.578 1.00 98.88 88 THR A C 1
ATOM 691 O O . THR A 1 88 ? -4.445 -4.583 -12.688 1.00 98.88 88 THR A O 1
ATOM 694 N N . VAL A 1 89 ? -2.804 -6.084 -12.360 1.00 98.88 89 VAL A N 1
ATOM 695 C CA . VAL A 1 89 ? -3.666 -7.251 -12.110 1.00 98.88 89 VAL A CA 1
ATOM 696 C C . VAL A 1 89 ? -3.401 -7.799 -10.708 1.00 98.88 89 VAL A C 1
ATOM 698 O O . VAL A 1 89 ? -2.246 -7.881 -10.277 1.00 98.88 89 VAL A O 1
ATOM 701 N N . TYR A 1 90 ? -4.478 -8.172 -10.011 1.00 98.81 90 TYR A N 1
ATOM 702 C CA . TYR A 1 90 ? -4.464 -8.727 -8.658 1.00 98.81 90 TYR A CA 1
ATOM 703 C C . TYR A 1 90 ? -4.956 -10.180 -8.671 1.00 98.81 90 TYR A C 1
ATOM 705 O O . TYR A 1 90 ? -6.151 -10.453 -8.835 1.00 98.81 90 TYR A O 1
ATOM 713 N N . ASP A 1 91 ? -4.040 -11.117 -8.440 1.00 98.62 91 ASP A N 1
ATOM 714 C CA . ASP A 1 91 ? -4.330 -12.549 -8.391 1.00 98.62 91 ASP A CA 1
ATOM 715 C C . ASP A 1 91 ? -4.223 -13.094 -6.966 1.00 98.62 91 ASP A C 1
ATOM 717 O O . ASP A 1 91 ? -3.324 -12.744 -6.202 1.00 98.62 91 ASP A O 1
ATOM 721 N N . TYR A 1 92 ? -5.128 -14.009 -6.613 1.00 98.56 92 TYR A N 1
ATOM 722 C CA . TYR A 1 92 ? -5.239 -14.565 -5.263 1.00 98.56 92 TYR A CA 1
ATOM 723 C C . TYR A 1 92 ? -5.134 -16.088 -5.310 1.00 98.56 92 TYR A C 1
ATOM 725 O O . TYR A 1 92 ? -5.960 -16.748 -5.944 1.00 98.56 92 TYR A O 1
ATOM 733 N N . LYS A 1 93 ? -4.155 -16.662 -4.602 1.00 98.12 93 LYS A N 1
ATOM 734 C CA . LYS A 1 93 ? -3.973 -18.115 -4.467 1.00 98.12 93 LYS A CA 1
ATOM 735 C C . LYS A 1 93 ? -3.903 -18.491 -2.989 1.00 98.12 93 LYS A C 1
ATOM 737 O O . LYS A 1 93 ? -2.859 -18.366 -2.351 1.00 98.12 93 LYS A O 1
ATOM 742 N N . GLY A 1 94 ? -5.030 -18.955 -2.448 1.00 96.44 94 GLY A N 1
ATOM 743 C CA . GLY A 1 94 ? -5.208 -19.014 -0.996 1.00 96.44 94 GLY A CA 1
ATOM 744 C C . GLY A 1 94 ? -5.139 -17.598 -0.420 1.00 96.44 94 GLY A C 1
ATOM 745 O O . GLY A 1 94 ? -5.776 -16.695 -0.962 1.00 96.44 94 GLY A O 1
ATOM 746 N N . ASP A 1 95 ? -4.325 -17.402 0.617 1.00 97.12 95 ASP A N 1
ATOM 747 C CA . ASP A 1 95 ? -4.053 -16.067 1.167 1.00 97.12 95 ASP A CA 1
ATOM 748 C C . ASP A 1 95 ? -2.973 -15.301 0.388 1.00 97.12 95 ASP A C 1
ATOM 750 O O . ASP A 1 95 ? -2.884 -14.085 0.514 1.00 97.12 95 ASP A O 1
ATOM 754 N N . THR A 1 96 ? -2.151 -15.976 -0.426 1.00 98.56 96 THR A N 1
ATOM 755 C CA . THR A 1 96 ? -1.081 -15.305 -1.182 1.00 98.56 96 THR A CA 1
ATOM 756 C C . THR A 1 96 ? -1.673 -14.399 -2.258 1.00 98.56 96 THR A C 1
ATOM 758 O O . THR A 1 96 ? -2.549 -14.830 -3.016 1.00 98.56 96 THR A O 1
ATOM 761 N N . ILE A 1 97 ? -1.154 -13.174 -2.355 1.00 98.81 97 ILE A N 1
ATOM 762 C CA . ILE A 1 97 ? -1.556 -12.180 -3.359 1.00 98.81 97 ILE A CA 1
ATOM 763 C C . ILE A 1 97 ? -0.390 -11.951 -4.319 1.00 98.81 97 ILE A C 1
ATOM 765 O O . ILE A 1 97 ? 0.742 -11.744 -3.881 1.00 98.81 97 ILE A O 1
ATOM 769 N N . PHE A 1 98 ? -0.668 -11.963 -5.617 1.00 98.88 98 PHE A N 1
ATOM 770 C CA . PHE A 1 98 ? 0.260 -11.536 -6.657 1.00 98.88 98 PHE A CA 1
ATOM 771 C C . PHE A 1 98 ? -0.247 -10.228 -7.257 1.00 98.88 98 PHE A C 1
ATOM 773 O O . PHE A 1 98 ? -1.417 -10.128 -7.623 1.00 98.88 98 PHE A O 1
ATOM 780 N N . ILE A 1 99 ? 0.632 -9.234 -7.341 1.00 98.88 99 ILE A N 1
ATOM 781 C CA . ILE A 1 99 ? 0.343 -7.922 -7.918 1.00 98.88 99 ILE A CA 1
ATOM 782 C C . ILE A 1 99 ? 1.335 -7.705 -9.052 1.00 98.88 99 ILE A C 1
ATOM 784 O O . ILE A 1 99 ? 2.534 -7.581 -8.811 1.00 98.88 99 ILE A O 1
ATOM 788 N N . ASN A 1 100 ? 0.847 -7.692 -10.288 1.00 98.88 100 ASN A N 1
ATOM 789 C CA . ASN A 1 100 ? 1.681 -7.496 -11.472 1.00 98.88 100 ASN A CA 1
ATOM 790 C C . ASN A 1 100 ? 1.285 -6.182 -12.133 1.00 98.88 100 ASN A C 1
ATOM 792 O O . ASN A 1 100 ? 0.120 -6.026 -12.489 1.00 98.88 100 ASN A O 1
ATOM 796 N N . SER A 1 101 ? 2.239 -5.264 -12.273 1.00 98.75 101 SER A N 1
ATOM 797 C CA . SER A 1 101 ? 2.030 -3.942 -12.863 1.00 98.75 101 SER A CA 1
ATOM 798 C C . SER A 1 101 ? 2.929 -3.732 -14.075 1.00 98.75 101 SER A C 1
ATOM 800 O O . SER A 1 101 ? 4.135 -3.974 -13.996 1.00 98.75 101 SER A O 1
ATOM 802 N N . ASP A 1 102 ? 2.358 -3.216 -15.158 1.00 98.56 102 ASP A N 1
ATOM 803 C CA . ASP A 1 102 ? 3.076 -2.746 -16.340 1.00 98.56 102 ASP A CA 1
ATOM 804 C C . ASP A 1 102 ? 2.888 -1.230 -16.485 1.00 98.56 102 ASP A C 1
ATOM 806 O O . ASP A 1 102 ? 1.762 -0.728 -16.502 1.00 98.56 102 ASP A O 1
ATOM 810 N N . TYR A 1 103 ? 4.000 -0.506 -16.602 1.00 98.31 103 TYR A N 1
ATOM 811 C CA . TYR A 1 103 ? 4.039 0.940 -16.794 1.00 98.31 103 TYR A CA 1
ATOM 812 C C . TYR A 1 103 ? 4.412 1.272 -18.235 1.00 98.31 103 TYR A C 1
ATOM 814 O O . TYR A 1 103 ? 5.441 0.816 -18.751 1.00 98.31 103 TYR A O 1
ATOM 822 N N . ARG A 1 104 ? 3.599 2.111 -18.878 1.00 98.38 104 ARG A N 1
ATOM 823 C CA . ARG A 1 104 ? 3.841 2.615 -20.234 1.00 98.38 104 ARG A CA 1
ATOM 824 C C . ARG A 1 104 ? 3.658 4.121 -20.287 1.00 98.38 104 ARG A C 1
ATOM 826 O O . ARG A 1 104 ? 2.793 4.650 -19.598 1.00 98.38 104 ARG A O 1
ATOM 833 N N . ALA A 1 105 ? 4.446 4.808 -21.106 1.00 97.31 105 ALA A N 1
ATOM 834 C CA . ALA A 1 105 ? 4.256 6.244 -21.298 1.00 97.31 105 ALA A CA 1
ATOM 835 C C . ALA A 1 105 ? 2.904 6.520 -21.974 1.00 97.31 105 ALA A C 1
ATOM 837 O O . ALA A 1 105 ? 2.517 5.808 -22.905 1.00 97.31 105 ALA A O 1
ATOM 838 N N . THR A 1 106 ? 2.212 7.573 -21.539 1.00 96.25 106 THR A N 1
ATOM 839 C CA . THR A 1 106 ? 0.921 7.987 -22.121 1.00 96.25 106 THR A CA 1
ATOM 840 C C . THR A 1 106 ? 1.060 8.483 -23.562 1.00 96.25 106 THR A C 1
ATOM 842 O O . THR A 1 106 ? 0.124 8.373 -24.349 1.00 96.25 106 THR A O 1
ATOM 845 N N . SER A 1 107 ? 2.233 9.018 -23.917 1.00 96.06 107 SER A N 1
ATOM 846 C CA . SER A 1 107 ? 2.511 9.663 -25.204 1.00 96.06 107 SER A CA 1
ATOM 847 C C . SER A 1 107 ? 2.585 8.701 -26.390 1.00 96.06 107 SER A C 1
ATOM 849 O O . SER A 1 107 ? 2.108 9.020 -27.475 1.00 96.06 107 SER A O 1
ATOM 851 N N . ASP A 1 108 ? 3.233 7.553 -26.205 1.00 96.88 108 ASP A N 1
ATOM 852 C CA . ASP A 1 108 ? 3.659 6.658 -27.290 1.00 96.88 108 ASP A CA 1
ATOM 853 C C . ASP A 1 108 ? 3.587 5.169 -26.912 1.00 96.88 108 ASP A C 1
ATOM 855 O O . ASP A 1 108 ? 4.056 4.313 -27.661 1.00 96.88 108 ASP A O 1
ATOM 859 N N . TYR A 1 109 ? 2.993 4.836 -25.759 1.00 97.19 109 TYR A N 1
ATOM 860 C CA . TYR A 1 109 ? 2.833 3.470 -25.243 1.00 97.19 109 TYR A CA 1
ATOM 861 C C . TYR A 1 109 ? 4.135 2.685 -25.034 1.00 97.19 109 TYR A C 1
ATOM 863 O O . TYR A 1 109 ? 4.087 1.460 -24.819 1.00 97.19 109 TYR A O 1
ATOM 871 N N . ARG A 1 110 ? 5.295 3.354 -25.069 1.00 97.62 110 ARG A N 1
ATOM 872 C CA . ARG A 1 110 ? 6.581 2.695 -24.837 1.00 97.62 110 ARG A CA 1
ATOM 873 C C . ARG A 1 110 ? 6.615 2.099 -23.438 1.00 97.62 110 ARG A C 1
ATOM 875 O O . ARG A 1 110 ? 6.101 2.684 -22.484 1.00 97.62 110 ARG A O 1
ATOM 882 N N . PHE A 1 111 ? 7.216 0.922 -23.334 1.00 97.88 111 PHE A N 1
ATOM 883 C CA . PHE A 1 111 ? 7.429 0.259 -22.057 1.00 97.88 111 PHE A CA 1
ATOM 884 C C . PHE A 1 111 ? 8.418 1.063 -21.207 1.00 97.88 111 PHE A C 1
ATOM 886 O O . PHE A 1 111 ? 9.453 1.498 -21.710 1.00 97.88 111 PHE A O 1
ATOM 893 N N . LEU A 1 112 ? 8.078 1.269 -19.936 1.00 97.12 112 LEU A N 1
ATOM 894 C CA . LEU A 1 112 ? 8.919 1.992 -18.983 1.00 97.12 112 LEU A CA 1
ATOM 895 C C . LEU A 1 112 ? 9.441 1.064 -17.890 1.00 97.12 112 LEU A C 1
ATOM 897 O O . LEU A 1 112 ? 10.632 1.072 -17.593 1.00 97.12 112 LEU A O 1
ATOM 901 N N . LYS A 1 113 ? 8.544 0.282 -17.284 1.00 97.44 113 LYS A N 1
ATOM 902 C CA . LYS A 1 113 ? 8.852 -0.538 -16.114 1.00 97.44 113 LYS A CA 1
ATOM 903 C C . LYS A 1 113 ? 7.825 -1.648 -15.938 1.00 97.44 113 LYS A C 1
ATOM 905 O O . LYS A 1 113 ? 6.643 -1.454 -16.222 1.00 97.44 113 LYS A O 1
ATOM 910 N N . LYS A 1 114 ? 8.255 -2.779 -15.390 1.00 98.50 114 LYS A N 1
ATOM 911 C CA . LYS A 1 114 ? 7.389 -3.845 -14.888 1.00 98.50 114 LYS A CA 1
ATOM 912 C C . LYS A 1 114 ? 7.700 -4.121 -13.427 1.00 98.50 114 LYS A C 1
ATOM 914 O O . LYS A 1 114 ? 8.868 -4.171 -13.041 1.00 98.50 114 LYS A O 1
ATOM 919 N N . VAL A 1 115 ? 6.660 -4.316 -12.623 1.00 98.62 115 VAL A N 1
ATOM 920 C CA . VAL A 1 115 ? 6.790 -4.640 -11.199 1.00 98.62 115 VAL A CA 1
ATOM 921 C C . VAL A 1 115 ? 5.951 -5.861 -10.871 1.00 98.62 115 VAL A C 1
ATOM 923 O O . VAL A 1 115 ? 4.769 -5.922 -11.204 1.00 98.62 115 VAL A O 1
ATOM 926 N N . GLN A 1 116 ? 6.566 -6.844 -10.223 1.00 98.88 116 GLN A N 1
ATOM 927 C CA . GLN A 1 116 ? 5.912 -8.083 -9.815 1.00 98.88 116 GLN A CA 1
ATOM 928 C C . GLN A 1 116 ? 6.088 -8.273 -8.314 1.00 98.88 116 GLN A C 1
ATOM 930 O O . GLN A 1 116 ? 7.185 -8.579 -7.852 1.00 98.88 116 GLN A O 1
ATOM 935 N N . GLY A 1 117 ? 5.008 -8.080 -7.563 1.00 98.81 117 GLY A N 1
ATOM 936 C CA . GLY A 1 117 ? 4.947 -8.273 -6.119 1.00 98.81 117 GLY A CA 1
ATOM 937 C C . GLY A 1 117 ? 4.261 -9.588 -5.754 1.00 98.81 117 GLY A C 1
ATOM 938 O O . GLY A 1 117 ? 3.215 -9.935 -6.308 1.00 98.81 117 GLY A O 1
ATOM 939 N N . LYS A 1 118 ? 4.819 -10.311 -4.787 1.00 98.88 118 LYS A N 1
ATOM 940 C CA . LYS A 1 118 ? 4.229 -11.504 -4.173 1.00 98.88 118 LYS A CA 1
ATOM 941 C C . LYS A 1 118 ? 4.135 -11.292 -2.668 1.00 98.88 118 LYS A C 1
ATOM 943 O O . LYS A 1 118 ? 5.157 -11.142 -2.013 1.00 98.88 118 LYS A O 1
ATOM 948 N N . TYR A 1 119 ? 2.923 -11.345 -2.130 1.00 98.88 119 TYR A N 1
ATOM 949 C CA . TYR A 1 119 ? 2.609 -11.120 -0.721 1.00 98.88 119 TYR A CA 1
ATOM 950 C C . TYR A 1 119 ? 2.225 -12.446 -0.073 1.00 98.88 119 TYR A C 1
ATOM 952 O O . TYR A 1 119 ? 1.218 -13.050 -0.450 1.00 98.88 119 TYR A O 1
ATOM 960 N N . VAL A 1 120 ? 3.033 -12.917 0.874 1.00 98.88 120 VAL A N 1
ATOM 961 C CA . VAL A 1 120 ? 2.874 -14.225 1.522 1.00 98.88 120 VAL A CA 1
ATOM 962 C C . VAL A 1 120 ? 2.474 -14.038 2.978 1.00 98.88 120 VAL A C 1
ATOM 964 O O . VAL A 1 120 ? 3.095 -13.275 3.718 1.00 98.88 120 VAL A O 1
ATOM 967 N N . PHE A 1 121 ? 1.444 -14.770 3.393 1.00 98.81 121 PHE A N 1
ATOM 968 C CA . PHE A 1 121 ? 0.833 -14.656 4.713 1.00 98.81 121 PHE A CA 1
ATOM 969 C C . PHE A 1 121 ? 1.006 -15.950 5.509 1.00 98.81 121 PHE A C 1
ATOM 971 O O . PHE A 1 121 ? 1.044 -17.039 4.932 1.00 98.81 121 PHE A O 1
ATOM 978 N N . ASP A 1 122 ? 1.096 -15.835 6.833 1.00 98.31 122 ASP A N 1
ATOM 979 C CA . ASP A 1 122 ? 1.130 -16.995 7.724 1.00 98.31 122 ASP A CA 1
ATOM 980 C C . ASP A 1 122 ? -0.263 -17.585 8.005 1.00 98.31 122 ASP A C 1
ATOM 982 O O . ASP A 1 122 ? -1.298 -17.131 7.515 1.00 98.31 122 ASP A O 1
ATOM 986 N N . GLN A 1 123 ? -0.298 -18.613 8.854 1.00 97.88 123 GLN A N 1
ATOM 987 C CA . GLN A 1 123 ? -1.533 -19.280 9.265 1.00 97.88 123 GLN A CA 1
ATOM 988 C C . GLN A 1 123 ? -2.523 -18.359 9.991 1.00 97.88 123 GLN A C 1
ATOM 990 O O . GLN A 1 123 ? -3.724 -18.619 9.933 1.00 97.88 123 GLN A O 1
ATOM 995 N N . LEU A 1 124 ? -2.068 -17.266 10.608 1.00 98.00 124 LEU A N 1
ATOM 996 C CA . LEU A 1 124 ? -2.912 -16.262 11.265 1.00 98.00 124 LEU A CA 1
ATOM 997 C C . LEU A 1 124 ? -3.335 -15.130 10.312 1.00 98.00 124 LEU A C 1
ATOM 999 O O . LEU A 1 124 ? -4.043 -14.209 10.722 1.00 98.00 124 LEU A O 1
ATOM 1003 N N . GLY A 1 125 ? -2.918 -15.198 9.045 1.00 98.31 125 GLY A N 1
ATOM 1004 C CA . GLY A 1 125 ? -3.214 -14.213 8.012 1.00 98.31 125 GLY A CA 1
ATOM 1005 C C . GLY A 1 125 ? -2.327 -12.973 8.087 1.00 98.31 125 GLY A C 1
ATOM 1006 O O . GLY A 1 125 ? -2.652 -11.979 7.447 1.00 98.31 125 GLY A O 1
ATOM 1007 N N . ARG A 1 126 ? -1.236 -12.998 8.866 1.00 98.69 126 ARG A N 1
ATOM 1008 C CA . ARG A 1 126 ? -0.286 -11.880 8.989 1.00 98.69 126 ARG A CA 1
ATOM 1009 C C . ARG A 1 126 ? 0.675 -11.894 7.805 1.00 98.69 126 ARG A C 1
ATOM 1011 O O . ARG A 1 126 ? 1.156 -12.963 7.431 1.00 98.69 126 ARG A O 1
ATOM 1018 N N . LEU A 1 127 ? 0.955 -10.730 7.219 1.00 98.81 127 LEU A N 1
ATOM 1019 C CA . LEU A 1 127 ? 1.879 -10.604 6.089 1.00 98.81 127 LEU A CA 1
ATOM 1020 C C . LEU A 1 127 ? 3.302 -10.919 6.551 1.00 98.81 127 LEU A C 1
ATOM 1022 O O . LEU A 1 127 ? 3.891 -10.132 7.271 1.00 98.81 127 LEU A O 1
ATOM 1026 N N . LYS A 1 128 ? 3.873 -12.054 6.152 1.00 98.69 128 LYS A N 1
ATOM 1027 C CA . LYS A 1 128 ? 5.219 -12.457 6.583 1.00 98.69 128 LYS A CA 1
ATOM 1028 C C . LYS A 1 128 ? 6.306 -11.987 5.645 1.00 98.69 128 LYS A C 1
ATOM 1030 O O . LYS A 1 128 ? 7.380 -11.620 6.119 1.00 98.69 128 LYS A O 1
ATOM 1035 N N . GLU A 1 129 ? 6.034 -12.029 4.347 1.00 98.75 129 GLU A N 1
ATOM 1036 C CA . GLU A 1 129 ? 7.040 -11.767 3.330 1.00 98.75 129 GLU A CA 1
ATOM 1037 C C . GLU A 1 129 ? 6.438 -11.053 2.125 1.00 98.75 129 GLU A C 1
ATOM 1039 O O . GLU A 1 129 ? 5.328 -11.372 1.684 1.00 98.75 129 GLU A O 1
ATOM 1044 N N . VAL A 1 130 ? 7.215 -10.134 1.560 1.00 98.88 130 VAL A N 1
ATOM 1045 C CA . VAL A 1 130 ? 6.954 -9.529 0.255 1.00 98.88 130 VAL A CA 1
ATOM 1046 C C . VAL A 1 130 ? 8.177 -9.746 -0.621 1.00 98.88 130 VAL A C 1
ATOM 1048 O O . VAL A 1 130 ? 9.293 -9.420 -0.225 1.00 98.88 130 VAL A O 1
ATOM 1051 N N . MET A 1 131 ? 7.976 -10.330 -1.798 1.00 98.81 131 MET A N 1
ATOM 1052 C CA . MET A 1 131 ? 9.008 -10.433 -2.826 1.00 98.81 131 MET A CA 1
ATOM 1053 C C . MET A 1 131 ? 8.609 -9.533 -3.981 1.00 98.81 131 MET A C 1
ATOM 1055 O O . MET A 1 131 ? 7.554 -9.752 -4.579 1.00 98.81 131 MET A O 1
ATOM 1059 N N . THR A 1 132 ? 9.458 -8.567 -4.307 1.00 98.69 132 THR A N 1
ATOM 1060 C CA . THR A 1 132 ? 9.214 -7.609 -5.384 1.00 98.69 132 THR A CA 1
ATOM 1061 C C . THR A 1 132 ? 10.335 -7.705 -6.406 1.00 98.69 132 THR A C 1
ATOM 1063 O O . THR A 1 132 ? 11.510 -7.619 -6.053 1.00 98.69 132 THR A O 1
ATOM 1066 N N . VAL A 1 133 ? 9.979 -7.894 -7.674 1.00 98.69 133 VAL A N 1
ATOM 1067 C CA . VAL A 1 133 ? 10.905 -7.867 -8.813 1.00 98.69 133 VAL A CA 1
ATOM 1068 C C . VAL A 1 133 ? 10.576 -6.655 -9.671 1.00 98.69 133 VAL A C 1
ATOM 1070 O O . VAL A 1 133 ? 9.420 -6.458 -10.049 1.00 98.69 133 VAL A O 1
ATOM 1073 N N . PHE A 1 134 ? 11.594 -5.862 -9.982 1.00 98.00 134 PHE A N 1
ATOM 1074 C CA . PHE A 1 134 ? 11.516 -4.703 -10.858 1.00 98.00 134 PHE A CA 1
ATOM 1075 C C . PHE A 1 134 ? 12.300 -5.004 -12.135 1.00 98.00 134 PHE A C 1
ATOM 1077 O O . PHE A 1 134 ? 13.480 -5.352 -12.066 1.00 98.00 134 PHE A O 1
ATOM 1084 N N . THR A 1 135 ? 11.650 -4.868 -13.286 1.00 98.19 135 THR A N 1
ATOM 1085 C CA . THR A 1 135 ? 12.285 -4.957 -14.605 1.00 98.19 135 THR A CA 1
ATOM 1086 C C . THR A 1 135 ? 12.170 -3.602 -15.282 1.00 98.19 135 THR A C 1
ATOM 1088 O O . THR A 1 135 ? 11.064 -3.112 -15.516 1.00 98.19 135 THR A O 1
ATOM 1091 N N . GLU A 1 136 ? 13.310 -2.989 -15.568 1.00 96.75 136 GLU A N 1
ATOM 1092 C CA . GLU A 1 136 ? 13.390 -1.691 -16.237 1.00 96.75 136 GLU A CA 1
ATOM 1093 C C . GLU A 1 136 ? 13.307 -1.852 -17.765 1.00 96.75 136 GLU A C 1
ATOM 1095 O O . GLU A 1 136 ? 13.449 -2.952 -18.299 1.00 96.75 136 GLU A O 1
ATOM 1100 N N . ALA A 1 137 ? 13.111 -0.750 -18.495 1.00 94.75 137 ALA A N 1
ATOM 1101 C CA . ALA A 1 137 ? 12.993 -0.762 -19.960 1.00 94.75 137 ALA A CA 1
ATOM 1102 C C . ALA A 1 137 ? 14.210 -1.338 -20.712 1.00 94.75 137 ALA A C 1
ATOM 1104 O O . ALA A 1 137 ? 14.078 -1.758 -21.857 1.00 94.75 137 ALA A O 1
ATOM 1105 N N . ASN A 1 138 ? 15.389 -1.348 -20.086 1.00 94.38 138 ASN A N 1
ATOM 1106 C CA . ASN A 1 138 ? 16.621 -1.926 -20.631 1.00 94.38 138 ASN A CA 1
ATOM 1107 C C . ASN A 1 138 ? 16.825 -3.403 -20.238 1.00 94.38 138 ASN A C 1
ATOM 1109 O O . ASN A 1 138 ? 17.956 -3.886 -20.277 1.00 94.38 138 ASN A O 1
ATOM 1113 N N . ASP A 1 139 ? 15.766 -4.076 -19.781 1.00 94.75 139 ASP A N 1
ATOM 1114 C CA . ASP A 1 139 ? 15.756 -5.449 -19.264 1.00 94.75 139 ASP A CA 1
ATOM 1115 C C . ASP A 1 139 ? 16.626 -5.677 -18.017 1.00 94.75 139 ASP A C 1
ATOM 1117 O O . ASP A 1 139 ? 16.795 -6.815 -17.569 1.00 94.75 139 ASP A O 1
ATOM 1121 N N . SER A 1 140 ? 17.161 -4.615 -17.402 1.00 97.00 140 SER A N 1
ATOM 1122 C CA . SER A 1 140 ? 17.837 -4.751 -16.115 1.00 97.00 140 SER A CA 1
ATOM 1123 C C . SER A 1 140 ? 16.834 -5.133 -15.030 1.00 97.00 140 SER A C 1
ATOM 1125 O O . SER A 1 140 ? 15.699 -4.647 -14.994 1.00 97.00 140 SER A O 1
ATOM 1127 N N . VAL A 1 141 ? 17.257 -6.043 -14.152 1.00 97.88 141 VAL A N 1
ATOM 1128 C CA . VAL A 1 141 ? 16.413 -6.592 -13.093 1.00 97.88 141 VAL A CA 1
ATOM 1129 C C . VAL A 1 141 ? 17.003 -6.239 -11.741 1.00 97.88 141 VAL A C 1
ATOM 1131 O O . VAL A 1 141 ? 18.186 -6.467 -11.486 1.00 97.88 141 VAL A O 1
ATOM 1134 N N . SER A 1 142 ? 16.150 -5.739 -10.856 1.00 97.75 142 SER A N 1
ATOM 1135 C CA . SER A 1 142 ? 16.432 -5.649 -9.429 1.00 97.75 142 SER A CA 1
ATOM 1136 C C . SER A 1 142 ? 15.320 -6.316 -8.628 1.00 97.75 142 SER A C 1
ATOM 1138 O O . SER A 1 142 ? 14.210 -6.526 -9.119 1.00 97.75 142 SER A O 1
ATOM 1140 N N . SER A 1 143 ? 15.620 -6.708 -7.396 1.00 98.00 143 SER A N 1
ATOM 1141 C CA . SER A 1 143 ? 14.649 -7.359 -6.524 1.00 98.00 143 SER A CA 1
ATOM 1142 C C . SER A 1 143 ? 14.826 -6.972 -5.064 1.00 98.00 143 SER A C 1
ATOM 1144 O O . SER A 1 143 ? 15.915 -6.600 -4.621 1.00 98.00 143 SER A O 1
ATOM 1146 N N . CYS A 1 144 ? 13.740 -7.090 -4.311 1.00 98.50 144 CYS A N 1
ATOM 1147 C CA . CYS A 1 144 ? 13.718 -6.951 -2.865 1.00 98.50 144 CYS A CA 1
ATOM 1148 C C . CYS A 1 144 ? 12.939 -8.118 -2.255 1.00 98.50 144 CYS A C 1
ATOM 1150 O O . CYS A 1 144 ? 11.865 -8.478 -2.742 1.00 98.50 144 CYS A O 1
ATOM 1152 N N . HIS A 1 145 ? 13.477 -8.702 -1.187 1.00 98.75 145 HIS A N 1
ATOM 1153 C CA . HIS A 1 145 ? 12.757 -9.625 -0.317 1.00 98.75 145 HIS A CA 1
ATOM 1154 C C . HIS A 1 145 ? 12.645 -8.989 1.065 1.00 98.75 145 HIS A C 1
ATOM 1156 O O . HIS A 1 145 ? 13.648 -8.804 1.758 1.00 98.75 145 HIS A O 1
ATOM 1162 N N . THR A 1 146 ? 11.419 -8.648 1.439 1.00 98.81 146 THR A N 1
ATOM 1163 C CA . THR A 1 146 ? 11.073 -7.991 2.698 1.00 98.81 146 THR A CA 1
ATOM 1164 C C . THR A 1 146 ? 10.450 -9.001 3.655 1.00 98.81 146 THR A C 1
ATOM 1166 O O . THR A 1 146 ? 9.597 -9.791 3.248 1.00 98.81 146 THR A O 1
ATOM 1169 N N . TYR A 1 147 ? 10.845 -8.958 4.925 1.00 98.81 147 TYR A N 1
ATOM 1170 C CA . TYR A 1 147 ? 10.405 -9.858 5.989 1.00 98.81 147 TYR A CA 1
ATOM 1171 C C . TYR A 1 147 ? 9.823 -9.061 7.154 1.00 98.81 147 TYR A C 1
ATOM 1173 O O . TYR A 1 147 ? 10.396 -8.052 7.563 1.00 98.81 147 TYR A O 1
ATOM 1181 N N . TYR A 1 148 ? 8.729 -9.555 7.731 1.00 98.81 148 TYR A N 1
ATOM 1182 C CA . TYR A 1 148 ? 8.023 -8.900 8.835 1.00 98.81 148 TYR A CA 1
ATOM 1183 C C . TYR A 1 148 ? 8.016 -9.776 10.092 1.00 98.81 148 TYR A C 1
ATOM 1185 O O . TYR A 1 148 ? 7.636 -10.958 10.054 1.00 98.81 148 TYR A O 1
ATOM 1193 N N . ASN A 1 149 ? 8.422 -9.202 11.225 1.00 98.69 149 ASN A N 1
ATOM 1194 C CA . ASN A 1 149 ? 8.368 -9.839 12.539 1.00 98.69 149 ASN A CA 1
ATOM 1195 C C . ASN A 1 149 ? 7.146 -9.350 13.338 1.00 98.69 149 ASN A C 1
ATOM 1197 O O . ASN A 1 149 ? 6.786 -8.178 13.263 1.00 98.69 149 ASN A O 1
ATOM 1201 N N . TYR A 1 150 ? 6.510 -10.264 14.078 1.00 98.69 150 TYR A N 1
ATOM 1202 C CA . TYR A 1 150 ? 5.304 -10.005 14.878 1.00 98.69 150 TYR A CA 1
ATOM 1203 C C . TYR A 1 150 ? 5.410 -10.593 16.294 1.00 98.69 150 TYR A C 1
ATOM 1205 O O . TYR A 1 150 ? 4.383 -10.880 16.913 1.00 98.69 150 TYR A O 1
ATOM 1213 N N . ASP A 1 151 ? 6.623 -10.837 16.789 1.00 98.31 151 ASP A N 1
ATOM 1214 C CA . ASP A 1 151 ? 6.858 -11.511 18.071 1.00 98.31 151 ASP A CA 1
ATOM 1215 C C . ASP A 1 151 ? 6.421 -10.645 19.261 1.00 98.31 151 ASP A C 1
ATOM 1217 O O . ASP A 1 151 ? 6.097 -11.173 20.321 1.00 98.31 151 ASP A O 1
ATOM 1221 N N . ASN A 1 152 ? 6.321 -9.324 19.072 1.00 97.62 152 ASN A N 1
ATOM 1222 C CA . ASN A 1 152 ? 5.774 -8.415 20.083 1.00 97.62 152 ASN A CA 1
ATOM 1223 C C . ASN A 1 152 ? 4.236 -8.421 20.123 1.00 97.62 152 ASN A C 1
ATOM 1225 O O . ASN A 1 152 ? 3.650 -7.724 20.948 1.00 97.62 152 ASN A O 1
ATOM 1229 N N . ASN A 1 153 ? 3.571 -9.165 19.228 1.00 97.44 153 ASN A N 1
ATOM 1230 C CA . ASN A 1 153 ? 2.115 -9.318 19.183 1.00 97.44 153 ASN A CA 1
ATOM 1231 C C . ASN A 1 153 ? 1.345 -7.981 19.227 1.00 97.44 153 ASN A C 1
ATOM 1233 O O . ASN A 1 153 ? 0.284 -7.883 19.849 1.00 97.44 153 ASN A O 1
ATOM 1237 N N . ILE A 1 154 ? 1.856 -6.954 18.541 1.00 98.12 154 ILE A N 1
ATOM 1238 C CA . ILE A 1 154 ? 1.201 -5.646 18.460 1.00 98.12 154 ILE A CA 1
ATOM 1239 C C . ILE A 1 154 ? -0.068 -5.791 17.620 1.00 98.12 154 ILE A C 1
ATOM 1241 O O . ILE A 1 154 ? -0.020 -6.175 16.447 1.00 98.12 154 ILE A O 1
ATOM 1245 N N . ASN A 1 155 ? -1.208 -5.493 18.239 1.00 97.44 155 ASN A N 1
ATOM 1246 C CA . ASN A 1 155 ? -2.516 -5.533 17.603 1.00 97.44 155 ASN A CA 1
ATOM 1247 C C . ASN A 1 155 ? -3.209 -4.177 17.724 1.00 97.44 155 ASN A C 1
ATOM 1249 O O . ASN A 1 155 ? -2.939 -3.414 18.650 1.00 97.44 155 ASN A O 1
ATOM 1253 N N . TYR A 1 156 ? -4.103 -3.900 16.782 1.00 97.50 156 TYR A N 1
ATOM 1254 C CA . TYR A 1 156 ? -4.910 -2.692 16.768 1.00 97.50 156 TYR A CA 1
ATOM 1255 C C . TYR A 1 156 ? -6.325 -2.951 16.266 1.00 97.50 156 TYR A C 1
ATOM 1257 O O . TYR A 1 156 ? -6.583 -3.917 15.539 1.00 97.50 156 TYR A O 1
ATOM 1265 N N . GLN A 1 157 ? -7.216 -2.016 16.586 1.00 94.12 157 GLN A N 1
ATOM 1266 C CA . GLN A 1 157 ? -8.550 -1.944 16.015 1.00 94.12 157 GLN A CA 1
ATOM 1267 C C . GLN A 1 157 ? -8.742 -0.586 15.336 1.00 94.12 157 GLN A C 1
ATOM 1269 O O . GLN A 1 157 ? -8.648 0.455 15.967 1.00 94.12 157 GLN A O 1
ATOM 1274 N N . ALA A 1 158 ? -8.987 -0.576 14.025 1.00 94.88 158 ALA A N 1
ATOM 1275 C CA . ALA A 1 158 ? -9.314 0.644 13.288 1.00 94.88 158 ALA A CA 1
ATOM 1276 C C . ALA A 1 158 ? -10.141 0.338 12.033 1.00 94.88 158 ALA A C 1
ATOM 1278 O O . ALA A 1 158 ? -10.160 -0.782 11.519 1.00 94.88 158 ALA A O 1
ATOM 1279 N N . ASN A 1 159 ? -10.813 1.363 11.503 1.00 94.81 159 ASN A N 1
ATOM 1280 C CA . ASN A 1 159 ? -11.620 1.239 10.288 1.00 94.81 159 ASN A CA 1
ATOM 1281 C C . ASN A 1 159 ? -10.772 1.098 9.006 1.00 94.81 159 ASN A C 1
ATOM 1283 O O . ASN A 1 159 ? -11.247 0.540 8.019 1.00 94.81 159 ASN A O 1
ATOM 1287 N N . LEU A 1 160 ? -9.513 1.551 9.008 1.00 97.69 160 LEU A N 1
ATOM 1288 C CA . LEU A 1 160 ? -8.562 1.383 7.899 1.00 97.69 160 LEU A CA 1
ATOM 1289 C C . LEU A 1 160 ? -7.478 0.351 8.237 1.00 97.69 160 LEU A C 1
ATOM 1291 O O . LEU A 1 160 ? -7.245 0.061 9.407 1.00 97.69 160 LEU A O 1
ATOM 1295 N N . ASN A 1 161 ? -6.829 -0.213 7.212 1.00 98.44 161 ASN A N 1
ATOM 1296 C CA . ASN A 1 161 ? -5.710 -1.132 7.410 1.00 98.44 161 ASN A CA 1
ATOM 1297 C C . ASN A 1 161 ? -4.426 -0.320 7.555 1.00 98.44 161 ASN A C 1
ATOM 1299 O O . ASN A 1 161 ? -3.799 0.052 6.564 1.00 98.44 161 ASN A O 1
ATOM 1303 N N . LEU A 1 162 ? -4.034 -0.068 8.796 1.00 98.31 162 LEU A N 1
ATOM 1304 C CA . LEU A 1 162 ? -2.869 0.737 9.138 1.00 98.31 162 LEU A CA 1
ATOM 1305 C C . LEU A 1 162 ? -1.537 0.059 8.783 1.00 98.31 162 LEU A C 1
ATOM 1307 O O . LEU A 1 162 ? -0.514 0.735 8.752 1.00 98.31 162 LEU A O 1
ATOM 1311 N N . GLN A 1 163 ? -1.542 -1.232 8.415 1.00 98.19 163 GLN A N 1
ATOM 1312 C CA . GLN A 1 163 ? -0.362 -1.888 7.835 1.00 98.19 163 GLN A CA 1
ATOM 1313 C C . GLN A 1 163 ? 0.112 -1.173 6.561 1.00 98.19 163 GLN A C 1
ATOM 1315 O O . GLN A 1 163 ? 1.305 -1.166 6.278 1.00 98.19 163 GLN A O 1
ATOM 1320 N N . ALA A 1 164 ? -0.793 -0.521 5.820 1.00 98.00 164 ALA A N 1
ATOM 1321 C CA . ALA A 1 164 ? -0.458 0.224 4.608 1.00 98.00 164 ALA A CA 1
ATOM 1322 C C . ALA A 1 164 ? 0.563 1.355 4.832 1.00 98.00 164 ALA A C 1
ATOM 1324 O O . ALA A 1 164 ? 1.161 1.804 3.868 1.00 98.00 164 ALA A O 1
ATOM 1325 N N . TYR A 1 165 ? 0.794 1.804 6.069 1.00 97.12 165 TYR A N 1
ATOM 1326 C CA . TYR A 1 165 ? 1.824 2.806 6.371 1.00 97.12 165 TYR A CA 1
ATOM 1327 C C . TYR A 1 165 ? 3.228 2.217 6.595 1.00 97.12 165 TYR A C 1
ATOM 1329 O O . TYR A 1 165 ? 4.178 2.980 6.741 1.00 97.12 165 TYR A O 1
ATOM 1337 N N . VAL A 1 166 ? 3.375 0.886 6.654 1.00 97.75 166 VAL A N 1
ATOM 1338 C CA . VAL A 1 166 ? 4.655 0.221 6.979 1.00 97.75 166 VAL A CA 1
ATOM 1339 C C . VAL A 1 166 ? 5.032 -0.930 6.039 1.00 97.75 166 VAL A C 1
ATOM 1341 O O . VAL A 1 166 ? 6.194 -1.330 6.006 1.00 97.75 166 VAL A O 1
ATOM 1344 N N . ILE A 1 167 ? 4.082 -1.499 5.292 1.00 98.06 167 ILE A N 1
ATOM 1345 C CA . ILE A 1 167 ? 4.361 -2.617 4.377 1.00 98.06 167 ILE A CA 1
ATOM 1346 C C . ILE A 1 167 ? 4.927 -2.142 3.034 1.00 98.06 167 ILE A C 1
ATOM 1348 O O . ILE A 1 167 ? 4.779 -0.986 2.654 1.00 98.06 167 ILE A O 1
ATOM 1352 N N . ASP A 1 168 ? 5.555 -3.063 2.307 1.00 97.12 168 ASP A N 1
ATOM 1353 C CA . ASP A 1 168 ? 6.170 -2.818 1.005 1.00 97.12 168 ASP A CA 1
ATOM 1354 C C . ASP A 1 168 ? 5.121 -2.872 -0.114 1.00 97.12 168 ASP A C 1
ATOM 1356 O O . ASP A 1 168 ? 4.312 -3.804 -0.201 1.00 97.12 168 ASP A O 1
ATOM 1360 N N . TYR A 1 169 ? 5.117 -1.863 -0.979 1.00 96.88 169 TYR A N 1
ATOM 1361 C CA . TYR A 1 169 ? 4.230 -1.783 -2.135 1.00 96.88 169 TYR A CA 1
ATOM 1362 C C . TYR A 1 169 ? 4.777 -0.826 -3.196 1.00 96.88 169 TYR A C 1
ATOM 1364 O O . TYR A 1 169 ? 5.545 0.088 -2.911 1.00 96.88 169 TYR A O 1
ATOM 1372 N N . ASP A 1 170 ? 4.329 -1.018 -4.435 1.00 95.94 170 ASP A N 1
ATOM 1373 C CA . ASP A 1 170 ? 4.704 -0.183 -5.574 1.00 95.94 170 ASP A CA 1
ATOM 1374 C C . ASP A 1 170 ? 3.567 0.784 -5.935 1.00 95.94 170 ASP A C 1
ATOM 1376 O O . ASP A 1 170 ? 2.509 0.363 -6.411 1.00 95.94 170 ASP A O 1
ATOM 1380 N N . GLY A 1 171 ? 3.792 2.081 -5.706 1.00 93.69 171 GLY A N 1
ATOM 1381 C CA . GLY A 1 171 ? 2.883 3.173 -6.074 1.00 93.69 171 GLY A CA 1
ATOM 1382 C C . GLY A 1 171 ? 1.793 3.517 -5.045 1.00 93.69 171 GLY A C 1
ATOM 1383 O O . GLY A 1 171 ? 1.408 2.712 -4.196 1.00 93.69 171 GLY A O 1
ATOM 1384 N N . VAL A 1 172 ? 1.278 4.749 -5.136 1.00 94.00 172 VAL A N 1
ATOM 1385 C CA . VAL A 1 172 ? 0.208 5.285 -4.265 1.00 94.00 172 VAL A CA 1
ATOM 1386 C C . VAL A 1 172 ? -1.127 4.558 -4.474 1.00 94.00 172 VAL A C 1
ATOM 1388 O O . VAL A 1 172 ? -1.937 4.438 -3.557 1.00 94.00 172 VAL A O 1
ATOM 1391 N N . ASP A 1 173 ? -1.362 4.021 -5.666 1.00 96.31 173 ASP A N 1
ATOM 1392 C CA . ASP A 1 173 ? -2.492 3.139 -5.939 1.00 96.31 173 ASP A CA 1
ATOM 1393 C C . ASP A 1 173 ? -2.448 1.878 -5.059 1.00 96.31 173 ASP A C 1
ATOM 1395 O O . ASP A 1 173 ? -3.451 1.519 -4.440 1.00 96.31 173 ASP A O 1
ATOM 1399 N N . SER A 1 174 ? -1.278 1.250 -4.909 1.00 98.00 174 SER A N 1
ATOM 1400 C CA . SER A 1 174 ? -1.124 0.081 -4.036 1.00 98.00 174 SER A CA 1
ATOM 1401 C C . SER A 1 174 ? -1.278 0.434 -2.554 1.00 98.00 174 SER A C 1
ATOM 1403 O O . SER A 1 174 ? -1.854 -0.354 -1.801 1.00 98.00 174 SER A O 1
ATOM 1405 N N . PHE A 1 175 ? -0.853 1.632 -2.133 1.00 97.12 175 PHE A N 1
ATOM 1406 C CA . PHE A 1 175 ? -1.144 2.145 -0.788 1.00 97.12 175 PHE A CA 1
ATOM 1407 C C . PHE A 1 175 ? -2.652 2.111 -0.503 1.00 97.12 175 PHE A C 1
ATOM 1409 O O . PHE A 1 175 ? -3.087 1.504 0.479 1.00 97.12 175 PHE A O 1
ATOM 1416 N N . PHE A 1 176 ? -3.470 2.684 -1.393 1.00 97.88 176 PHE A N 1
ATOM 1417 C CA . PHE A 1 176 ? -4.924 2.666 -1.229 1.00 97.88 176 PHE A CA 1
ATOM 1418 C C . PHE A 1 176 ? -5.519 1.259 -1.339 1.00 97.88 176 PHE A C 1
ATOM 1420 O O . PHE A 1 176 ? -6.424 0.927 -0.571 1.00 97.88 176 PHE A O 1
ATOM 1427 N N . TYR A 1 177 ? -4.994 0.403 -2.220 1.00 98.75 177 TYR A N 1
ATOM 1428 C CA . TYR A 1 177 ? -5.403 -1.003 -2.296 1.00 98.75 177 TYR A CA 1
ATOM 1429 C C . TYR A 1 177 ? -5.309 -1.694 -0.926 1.00 98.75 177 TYR A C 1
ATOM 1431 O O . TYR A 1 177 ? -6.264 -2.349 -0.492 1.00 98.75 177 TYR A O 1
ATOM 1439 N N . PHE A 1 178 ? -4.196 -1.509 -0.208 1.00 98.75 178 PHE A N 1
ATOM 1440 C CA . PHE A 1 178 ? -4.008 -2.096 1.118 1.00 98.75 178 PHE A CA 1
ATOM 1441 C C . PHE A 1 178 ? -4.800 -1.372 2.206 1.00 98.75 178 PHE A C 1
ATOM 1443 O O . PHE A 1 178 ? -5.494 -2.042 2.978 1.00 98.75 178 PHE A O 1
ATOM 1450 N N . LEU A 1 179 ? -4.746 -0.036 2.253 1.00 98.44 179 LEU A N 1
ATOM 1451 C CA . LEU A 1 179 ? -5.409 0.790 3.269 1.00 98.44 179 LEU A CA 1
ATOM 1452 C C . LEU A 1 179 ? -6.921 0.517 3.315 1.00 98.44 179 LEU A C 1
ATOM 1454 O O . LEU A 1 179 ? -7.505 0.332 4.392 1.00 98.44 179 LEU A O 1
ATOM 1458 N N . LEU A 1 180 ? -7.542 0.426 2.135 1.00 98.44 180 LEU A N 1
ATOM 1459 C CA . LEU A 1 180 ? -8.983 0.234 1.957 1.00 98.44 180 LEU A CA 1
ATOM 1460 C C . LEU A 1 180 ? -9.413 -1.242 1.957 1.00 98.44 180 LEU A C 1
ATOM 1462 O O . LEU A 1 180 ? -10.590 -1.537 1.788 1.00 98.44 180 LEU A O 1
ATOM 1466 N N . ASN A 1 181 ? -8.488 -2.179 2.185 1.00 98.50 181 ASN A N 1
ATOM 1467 C CA . ASN A 1 181 ? -8.729 -3.625 2.116 1.00 98.50 181 ASN A CA 1
ATOM 1468 C C . ASN A 1 181 ? -9.286 -4.139 0.783 1.00 98.50 181 ASN A C 1
ATOM 1470 O O . ASN A 1 181 ? -10.103 -5.064 0.783 1.00 98.50 181 ASN A O 1
ATOM 1474 N N . LEU A 1 182 ? -8.876 -3.598 -0.360 1.00 98.69 182 LEU A N 1
ATOM 1475 C CA . LEU A 1 182 ? -9.466 -4.024 -1.633 1.00 98.69 182 LEU A CA 1
ATOM 1476 C C . LEU A 1 182 ? -9.128 -5.487 -1.984 1.00 98.69 182 LEU A C 1
ATOM 1478 O O . LEU A 1 182 ? -9.823 -6.104 -2.786 1.00 98.69 182 LEU A O 1
ATOM 1482 N N . GLY A 1 183 ? -8.113 -6.076 -1.342 1.00 98.38 183 GLY A N 1
ATOM 1483 C CA . GLY A 1 183 ? -7.817 -7.513 -1.402 1.00 98.38 183 GLY A CA 1
ATOM 1484 C C . GLY A 1 183 ? -8.641 -8.401 -0.461 1.00 98.38 183 GLY A C 1
ATOM 1485 O O . GLY A 1 183 ? -8.524 -9.627 -0.532 1.00 98.38 183 GLY A O 1
ATOM 1486 N N . GLN A 1 184 ? -9.458 -7.803 0.413 1.00 98.00 184 GLN A N 1
ATOM 1487 C CA . GLN A 1 184 ? -10.235 -8.467 1.462 1.00 98.00 184 GLN A CA 1
ATOM 1488 C C . GLN A 1 184 ? -9.362 -9.427 2.296 1.00 98.00 184 GLN A C 1
ATOM 1490 O O . GLN A 1 184 ? -9.615 -10.631 2.382 1.00 98.00 184 GLN A O 1
ATOM 1495 N N . LEU A 1 185 ? -8.286 -8.874 2.865 1.00 97.75 185 LEU A N 1
ATOM 1496 C CA . LEU A 1 185 ? -7.305 -9.575 3.691 1.00 97.75 185 LEU A CA 1
ATOM 1497 C C . LEU A 1 185 ? -7.966 -10.223 4.909 1.00 97.75 185 LEU A C 1
ATOM 1499 O O . LEU A 1 185 ? -8.838 -9.629 5.545 1.00 97.75 185 LEU A O 1
ATOM 1503 N N . ARG A 1 186 ? -7.496 -11.427 5.254 1.00 97.94 186 ARG A N 1
ATOM 1504 C CA . ARG A 1 186 ? -8.000 -12.211 6.390 1.00 97.94 186 ARG A CA 1
ATOM 1505 C C . ARG A 1 186 ? -7.659 -11.584 7.742 1.00 97.94 186 ARG A C 1
ATOM 1507 O O . ARG A 1 186 ? -8.476 -11.648 8.653 1.00 97.94 186 ARG A O 1
ATOM 1514 N N . ASN A 1 187 ? -6.478 -10.976 7.870 1.00 97.44 187 ASN A N 1
ATOM 1515 C CA . ASN A 1 187 ? -6.050 -10.283 9.082 1.00 97.44 187 ASN A CA 1
ATOM 1516 C C . ASN A 1 187 ? -5.787 -8.805 8.783 1.00 97.44 187 ASN A C 1
ATOM 1518 O O . ASN A 1 187 ? -4.968 -8.466 7.929 1.00 97.44 187 ASN A O 1
ATOM 1522 N N . ARG A 1 188 ? -6.477 -7.936 9.520 1.00 97.00 188 ARG A N 1
ATOM 1523 C CA . ARG A 1 188 ? -6.332 -6.476 9.465 1.00 97.00 188 ARG A CA 1
ATOM 1524 C C . ARG A 1 188 ? -6.026 -5.864 10.831 1.00 97.00 188 ARG A C 1
ATOM 1526 O O . ARG A 1 188 ? -6.300 -4.693 11.044 1.00 97.00 188 ARG A O 1
ATOM 1533 N N . THR A 1 189 ? -5.492 -6.654 11.757 1.00 97.00 189 THR A N 1
ATOM 1534 C CA . THR A 1 189 ? -5.304 -6.242 13.155 1.00 97.00 189 THR A CA 1
ATOM 1535 C C . THR A 1 189 ? -3.853 -6.316 13.604 1.00 97.00 189 THR A C 1
ATOM 1537 O O . THR A 1 189 ? -3.491 -5.625 14.543 1.00 97.00 189 THR A O 1
ATOM 1540 N N . ALA A 1 190 ? -3.004 -7.119 12.958 1.00 98.12 190 ALA A N 1
ATOM 1541 C CA . ALA A 1 190 ? -1.596 -7.233 13.337 1.00 98.12 190 ALA A CA 1
ATOM 1542 C C . ALA A 1 190 ? -0.743 -6.093 12.753 1.00 98.12 190 ALA A C 1
ATOM 1544 O O . ALA A 1 190 ? -0.923 -5.723 11.588 1.00 98.12 190 ALA A O 1
ATOM 1545 N N . LEU A 1 191 ? 0.229 -5.603 13.525 1.00 98.69 191 LEU A N 1
ATOM 1546 C CA . LEU A 1 191 ? 1.266 -4.663 13.084 1.00 98.69 191 LEU A CA 1
ATOM 1547 C C . LEU A 1 191 ? 2.664 -5.261 13.315 1.00 98.69 191 LEU A C 1
ATOM 1549 O O . LEU A 1 191 ? 2.900 -5.835 14.381 1.00 98.69 191 LEU A O 1
ATOM 1553 N N . PRO A 1 192 ? 3.580 -5.180 12.332 1.00 98.50 192 PRO A N 1
ATOM 1554 C CA . PRO A 1 192 ? 4.920 -5.738 12.476 1.00 98.50 192 PRO A CA 1
ATOM 1555 C C . PRO A 1 192 ? 5.766 -4.872 13.409 1.00 98.50 192 PRO A C 1
ATOM 1557 O O . PRO A 1 192 ? 5.747 -3.654 13.275 1.00 98.50 192 PRO A O 1
ATOM 1560 N N . ASN A 1 193 ? 6.527 -5.467 14.325 1.00 97.62 193 ASN A N 1
ATOM 1561 C CA . ASN A 1 193 ? 7.451 -4.722 15.192 1.00 97.62 193 ASN A CA 1
ATOM 1562 C C . ASN A 1 193 ? 8.811 -4.462 14.535 1.00 97.62 193 ASN A C 1
ATOM 1564 O O . ASN A 1 193 ? 9.426 -3.434 14.798 1.00 97.62 193 ASN A O 1
ATOM 1568 N N . ASP A 1 194 ? 9.263 -5.347 13.648 1.00 98.38 194 ASP A N 1
ATOM 1569 C CA . ASP A 1 194 ? 10.528 -5.187 12.930 1.00 98.38 194 ASP A CA 1
ATOM 1570 C C . ASP A 1 194 ? 10.368 -5.602 11.469 1.00 98.38 194 ASP A C 1
ATOM 1572 O O . ASP A 1 194 ? 9.593 -6.512 11.141 1.00 98.38 194 ASP A O 1
ATOM 1576 N N . ILE A 1 195 ? 11.105 -4.919 10.594 1.00 98.75 195 ILE A N 1
ATOM 1577 C CA . ILE A 1 195 ? 11.057 -5.116 9.146 1.00 98.75 195 ILE A CA 1
ATOM 1578 C C . ILE A 1 195 ? 12.486 -5.240 8.621 1.00 98.75 195 ILE A C 1
ATOM 1580 O O . ILE A 1 195 ? 13.325 -4.362 8.842 1.00 98.75 195 ILE A O 1
ATOM 1584 N N . GLY A 1 196 ? 12.757 -6.341 7.926 1.00 98.50 196 GLY A N 1
ATOM 1585 C CA . GLY A 1 196 ? 14.042 -6.616 7.292 1.00 98.50 196 GLY A CA 1
ATOM 1586 C C . GLY A 1 196 ? 13.921 -6.588 5.776 1.00 98.50 196 GLY A C 1
ATOM 1587 O O . GLY A 1 196 ? 13.024 -7.215 5.220 1.00 98.50 196 GLY A O 1
ATOM 1588 N N . TYR A 1 197 ? 14.842 -5.906 5.109 1.00 98.38 197 TYR A N 1
ATOM 1589 C CA . TYR A 1 197 ? 14.927 -5.789 3.657 1.00 98.38 197 TYR A CA 1
ATOM 1590 C C . TYR A 1 197 ? 16.222 -6.436 3.166 1.00 98.38 197 TYR A C 1
ATOM 1592 O O . TYR A 1 197 ? 17.312 -6.132 3.661 1.00 98.38 197 TYR A O 1
ATOM 1600 N N . CYS A 1 198 ? 16.107 -7.314 2.174 1.00 98.31 198 CYS A N 1
ATOM 1601 C CA . CYS A 1 198 ? 17.225 -7.941 1.481 1.00 98.31 198 CYS A CA 1
ATOM 1602 C C . CYS A 1 198 ? 17.132 -7.612 -0.011 1.00 98.31 198 CYS A C 1
ATOM 1604 O O . CYS A 1 198 ? 16.285 -8.149 -0.727 1.00 98.31 198 CYS A O 1
ATOM 1606 N N . MET A 1 199 ? 17.996 -6.716 -0.481 1.00 97.69 199 MET A N 1
ATOM 1607 C CA . MET A 1 199 ? 17.997 -6.240 -1.859 1.00 97.69 199 MET A CA 1
ATOM 1608 C C . MET A 1 199 ? 18.970 -7.063 -2.700 1.00 97.69 199 MET A C 1
ATOM 1610 O O . MET A 1 199 ? 20.110 -7.311 -2.295 1.00 97.69 199 MET A O 1
ATOM 1614 N N . ASN A 1 200 ? 18.521 -7.467 -3.890 1.00 96.19 200 ASN A N 1
ATOM 1615 C CA . ASN A 1 200 ? 19.302 -8.189 -4.894 1.00 96.19 200 ASN A CA 1
ATOM 1616 C C . ASN A 1 200 ? 20.091 -9.367 -4.302 1.00 96.19 200 ASN A C 1
ATOM 1618 O O . ASN A 1 200 ? 21.301 -9.467 -4.480 1.00 96.19 200 ASN A O 1
ATOM 1622 N N . HIS A 1 201 ? 19.410 -10.242 -3.560 1.00 94.19 201 HIS A N 1
ATOM 1623 C CA . HIS A 1 201 ? 20.014 -11.428 -2.939 1.00 94.19 201 HIS A CA 1
ATOM 1624 C C . HIS A 1 201 ? 21.171 -11.121 -1.968 1.00 94.19 201 HIS A C 1
ATOM 1626 O O . HIS A 1 201 ? 22.123 -11.891 -1.862 1.00 94.19 201 HIS A O 1
ATOM 1632 N N . GLY A 1 202 ? 21.079 -10.006 -1.239 1.00 94.75 202 GLY A N 1
ATOM 1633 C CA . GLY A 1 202 ? 22.022 -9.652 -0.177 1.00 94.75 202 GLY A CA 1
ATOM 1634 C C . GLY A 1 202 ? 23.162 -8.741 -0.621 1.00 94.75 202 GLY A C 1
ATOM 1635 O O . GLY A 1 202 ? 24.058 -8.483 0.179 1.00 94.75 202 GLY A O 1
ATOM 1636 N N . LEU A 1 203 ? 23.123 -8.205 -1.849 1.00 96.19 203 LEU A N 1
ATOM 1637 C CA . LEU A 1 203 ? 24.035 -7.124 -2.249 1.00 96.19 203 LEU A CA 1
ATOM 1638 C C . LEU A 1 203 ? 23.911 -5.911 -1.317 1.00 96.19 203 LEU A C 1
ATOM 1640 O O . LEU A 1 203 ? 24.896 -5.220 -1.064 1.00 96.19 203 LEU A O 1
ATOM 1644 N N . SER A 1 204 ? 22.714 -5.668 -0.784 1.00 96.81 204 SER A N 1
ATOM 1645 C CA . SER A 1 204 ? 22.514 -4.767 0.344 1.00 96.81 204 SER A CA 1
ATOM 1646 C C . SER A 1 204 ? 21.380 -5.259 1.240 1.00 96.81 204 SER A C 1
ATOM 1648 O O . SER A 1 204 ? 20.436 -5.913 0.795 1.00 96.81 204 SER A O 1
ATOM 1650 N N . THR A 1 205 ? 21.480 -4.949 2.530 1.00 96.56 205 THR A N 1
ATOM 1651 C CA . THR A 1 205 ? 20.477 -5.310 3.537 1.00 96.56 205 THR A CA 1
ATOM 1652 C C . THR A 1 205 ? 20.169 -4.117 4.423 1.00 96.56 205 THR A C 1
ATOM 1654 O O . THR A 1 205 ? 21.066 -3.329 4.730 1.00 96.56 205 THR A O 1
ATOM 1657 N N . TYR A 1 206 ? 18.926 -4.004 4.873 1.00 94.44 206 TYR A N 1
ATOM 1658 C CA . TYR A 1 206 ? 18.478 -2.917 5.735 1.00 94.44 206 TYR A CA 1
ATOM 1659 C C . TYR A 1 206 ? 17.478 -3.441 6.764 1.00 94.44 206 TYR A C 1
ATOM 1661 O O . TYR A 1 206 ? 16.624 -4.246 6.419 1.00 94.44 206 TYR A O 1
ATOM 1669 N N . ASN A 1 207 ? 17.574 -3.010 8.020 1.00 97.81 207 ASN A N 1
ATOM 1670 C CA . ASN A 1 207 ? 16.648 -3.421 9.078 1.00 97.81 207 ASN A CA 1
ATOM 1671 C C . ASN A 1 207 ? 16.129 -2.186 9.802 1.00 97.81 207 ASN A C 1
ATOM 1673 O O . ASN A 1 207 ? 16.912 -1.297 10.146 1.00 97.81 207 ASN A O 1
ATOM 1677 N N . VAL A 1 208 ? 14.825 -2.146 10.040 1.00 98.38 208 VAL A N 1
ATOM 1678 C CA . VAL A 1 208 ? 14.154 -1.047 10.733 1.00 98.38 208 VAL A CA 1
ATOM 1679 C C . VAL A 1 208 ? 13.237 -1.589 11.814 1.00 98.38 208 VAL A C 1
ATOM 1681 O O . VAL A 1 208 ? 12.693 -2.688 11.702 1.00 98.38 208 VAL A O 1
ATOM 1684 N N . HIS A 1 209 ? 13.058 -0.778 12.845 1.00 98.38 209 HIS A N 1
ATOM 1685 C CA . HIS A 1 209 ? 12.112 -1.018 13.916 1.00 98.38 209 HIS A CA 1
ATOM 1686 C C . HIS A 1 209 ? 10.871 -0.158 13.688 1.00 98.38 209 HIS A C 1
ATOM 1688 O O . HIS A 1 209 ? 10.997 1.040 13.417 1.00 98.38 209 HIS A O 1
ATOM 1694 N N . ALA A 1 210 ? 9.686 -0.747 13.802 1.00 98.19 210 ALA A N 1
ATOM 1695 C CA . ALA A 1 210 ? 8.428 -0.021 13.736 1.00 98.19 210 ALA A CA 1
ATOM 1696 C C . ALA A 1 210 ? 7.866 0.155 15.152 1.00 98.19 210 ALA A C 1
ATOM 1698 O O . ALA A 1 210 ? 7.566 -0.815 15.849 1.00 98.19 210 ALA A O 1
ATOM 1699 N N . ASN A 1 211 ? 7.731 1.410 15.567 1.00 98.00 211 ASN A N 1
ATOM 1700 C CA . ASN A 1 211 ? 7.238 1.796 16.879 1.00 98.00 211 ASN A CA 1
ATOM 1701 C C . ASN A 1 211 ? 5.812 2.345 16.772 1.00 98.00 211 ASN A C 1
ATOM 1703 O O . ASN A 1 211 ? 5.491 3.118 15.866 1.00 98.00 211 ASN A O 1
ATOM 1707 N N . TYR A 1 212 ? 4.959 1.974 17.725 1.00 98.31 212 TYR A N 1
ATOM 1708 C CA . TYR A 1 212 ? 3.544 2.333 17.716 1.00 98.31 212 TYR A CA 1
ATOM 1709 C C . TYR A 1 212 ? 3.139 2.892 19.070 1.00 98.31 212 TYR A C 1
ATOM 1711 O O . TYR A 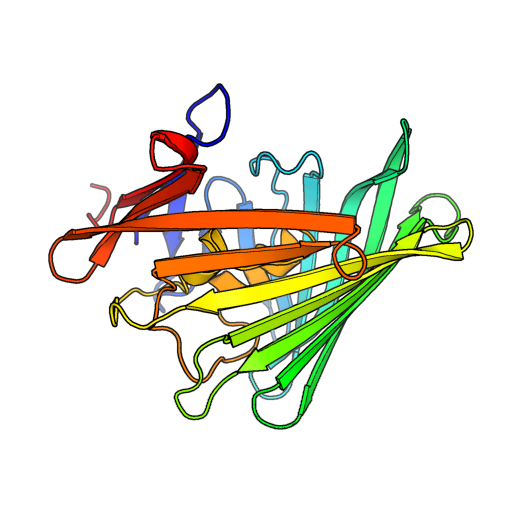1 212 ? 3.305 2.238 20.100 1.00 98.31 212 TYR A O 1
ATOM 1719 N N . ARG A 1 213 ? 2.545 4.086 19.071 1.00 98.00 213 ARG A N 1
ATOM 1720 C CA . ARG A 1 213 ? 1.863 4.613 20.255 1.00 98.00 213 ARG A CA 1
ATOM 1721 C C . ARG A 1 213 ? 0.376 4.338 20.117 1.00 98.00 213 ARG A C 1
ATOM 1723 O O . ARG A 1 213 ? -0.253 4.843 19.185 1.00 98.00 213 ARG A O 1
ATOM 1730 N N . LEU A 1 214 ? -0.164 3.565 21.049 1.00 96.38 214 LEU A N 1
ATOM 1731 C CA . LEU A 1 214 ? -1.584 3.239 21.120 1.00 96.38 214 LEU A CA 1
ATOM 1732 C C . LEU A 1 214 ? -2.281 4.131 22.154 1.00 96.38 214 LEU A C 1
ATOM 1734 O O . LEU A 1 214 ? -1.690 4.463 23.180 1.00 96.38 214 LEU A O 1
ATOM 1738 N N . ASP A 1 215 ? -3.525 4.489 21.868 1.00 94.62 215 ASP A N 1
ATOM 1739 C CA . ASP A 1 215 ? -4.468 5.148 22.770 1.00 94.62 215 ASP A CA 1
ATOM 1740 C C . ASP A 1 215 ? -5.768 4.335 22.736 1.00 94.62 215 ASP A C 1
ATOM 1742 O O . ASP A 1 215 ? -6.404 4.241 21.683 1.00 94.62 215 ASP A O 1
ATOM 1746 N N . ASP A 1 216 ? -6.088 3.645 23.834 1.00 90.31 216 ASP A N 1
ATOM 1747 C CA . ASP A 1 216 ? -7.201 2.687 23.925 1.00 90.31 216 ASP A CA 1
ATOM 1748 C C . ASP A 1 216 ? -7.291 1.737 22.708 1.00 90.31 216 ASP A C 1
ATOM 1750 O O . ASP A 1 216 ? -8.282 1.713 21.982 1.00 90.31 216 ASP A O 1
ATOM 1754 N N . GLU A 1 217 ? -6.212 0.985 22.445 1.00 90.31 217 GLU A N 1
ATOM 1755 C CA . GLU A 1 217 ? -6.043 0.049 21.305 1.00 90.31 217 GLU A CA 1
ATOM 1756 C C . GLU A 1 217 ? -5.958 0.689 19.904 1.00 90.31 217 GLU A C 1
ATOM 1758 O O . GLU A 1 217 ? -5.618 0.009 18.929 1.00 90.31 217 GLU A O 1
ATOM 1763 N N . ASN A 1 218 ? -6.193 1.997 19.779 1.00 94.69 218 ASN A N 1
ATOM 1764 C CA . ASN A 1 218 ? -6.095 2.723 18.517 1.00 94.69 218 ASN A CA 1
ATOM 1765 C C . ASN A 1 218 ? -4.674 3.281 18.321 1.00 94.69 218 ASN A C 1
ATOM 1767 O O . ASN A 1 218 ? -4.205 4.065 19.148 1.00 94.69 218 ASN A O 1
ATOM 1771 N N . PRO A 1 219 ? -3.965 2.968 17.223 1.00 97.06 219 PRO A N 1
ATOM 1772 C CA . PRO A 1 219 ? -2.668 3.562 16.947 1.00 97.06 219 PRO A CA 1
ATOM 1773 C C . PRO A 1 219 ? -2.852 5.039 16.640 1.00 97.06 219 PRO A C 1
ATOM 1775 O O . PRO A 1 219 ? -3.489 5.388 15.650 1.00 97.06 219 PRO A O 1
ATOM 1778 N N . VAL A 1 220 ? -2.301 5.901 17.491 1.00 97.75 220 VAL A N 1
ATOM 1779 C CA . VAL A 1 220 ? -2.298 7.364 17.327 1.00 97.75 220 VAL A CA 1
ATOM 1780 C C . VAL A 1 220 ? -0.968 7.880 16.787 1.00 97.75 220 VAL A C 1
ATOM 1782 O O . VAL A 1 220 ? -0.865 9.049 16.424 1.00 97.75 220 VAL A O 1
ATOM 1785 N N . ARG A 1 221 ? 0.060 7.025 16.746 1.00 98.31 221 ARG A N 1
ATOM 1786 C CA . ARG A 1 221 ? 1.338 7.299 16.088 1.00 98.31 221 ARG A CA 1
ATOM 1787 C C . ARG A 1 221 ? 1.969 6.014 15.568 1.00 98.31 221 ARG A C 1
ATOM 1789 O O . ARG A 1 221 ? 2.001 5.019 16.292 1.00 98.31 221 ARG A O 1
ATOM 1796 N N . ILE A 1 222 ? 2.506 6.084 14.357 1.00 98.38 222 ILE A N 1
ATOM 1797 C CA . ILE A 1 222 ? 3.305 5.049 13.701 1.00 98.38 222 ILE A CA 1
ATOM 1798 C C . ILE A 1 222 ? 4.654 5.673 13.339 1.00 98.38 222 ILE A C 1
ATOM 1800 O O . ILE A 1 222 ? 4.694 6.701 12.664 1.00 98.38 222 ILE A O 1
ATOM 1804 N N . GLU A 1 223 ? 5.750 5.075 13.788 1.00 98.12 223 GLU A N 1
ATOM 1805 C CA . GLU A 1 223 ? 7.117 5.519 13.500 1.00 98.12 223 GLU A CA 1
ATOM 1806 C C . GLU A 1 223 ? 7.932 4.359 12.931 1.00 98.12 223 GLU A C 1
AT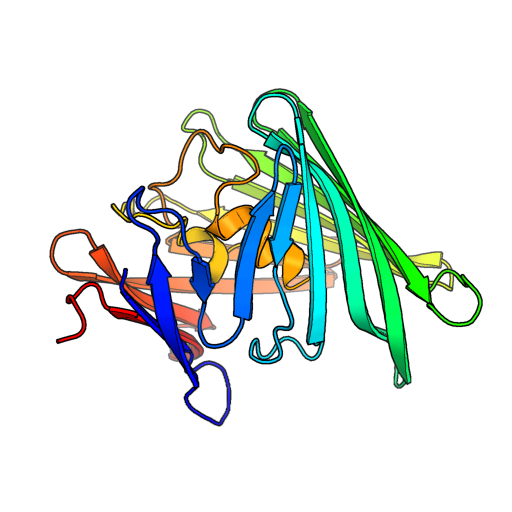OM 1808 O O . GLU A 1 223 ? 7.830 3.232 13.412 1.00 98.12 223 GLU A O 1
ATOM 1813 N N . VAL A 1 224 ? 8.782 4.639 11.945 1.00 97.88 224 VAL A N 1
ATOM 1814 C CA . VAL A 1 224 ? 9.778 3.684 11.441 1.00 97.88 224 VAL A CA 1
ATOM 1815 C C . VAL A 1 224 ? 11.165 4.247 11.715 1.00 97.88 224 VAL A C 1
ATOM 1817 O O . VAL A 1 224 ? 11.489 5.358 11.293 1.00 97.88 224 VAL A O 1
ATOM 1820 N N . LEU A 1 225 ? 11.989 3.487 12.433 1.00 97.31 225 LEU A N 1
ATOM 1821 C CA . LEU A 1 225 ? 13.305 3.909 12.899 1.00 97.31 225 LEU A CA 1
ATOM 1822 C C . LEU A 1 225 ? 14.404 2.990 12.368 1.00 97.31 225 LEU A C 1
ATOM 1824 O O . LEU A 1 225 ? 14.312 1.767 12.442 1.00 97.31 225 LEU A O 1
ATOM 1828 N N . TYR A 1 226 ? 15.500 3.588 11.916 1.00 95.62 226 TYR A N 1
ATOM 1829 C CA . TYR A 1 226 ? 16.751 2.895 11.639 1.00 95.62 226 TYR A CA 1
ATOM 1830 C C . TYR A 1 226 ? 17.744 3.086 12.783 1.00 95.62 226 TYR A C 1
ATOM 1832 O O . TYR A 1 226 ? 17.930 4.199 13.283 1.00 95.62 226 TYR A O 1
ATOM 1840 N N . ASN A 1 227 ? 18.417 2.000 13.174 1.00 91.94 227 ASN A N 1
ATOM 1841 C CA . ASN A 1 227 ? 19.419 2.006 14.244 1.00 91.94 227 ASN A CA 1
ATOM 1842 C C . ASN A 1 227 ? 18.913 2.709 15.526 1.00 91.94 227 ASN A C 1
ATOM 1844 O O . ASN A 1 227 ? 19.615 3.529 16.123 1.00 91.94 227 ASN A O 1
ATOM 1848 N N . TYR A 1 228 ? 17.648 2.450 15.880 1.00 84.44 228 TYR A N 1
ATOM 1849 C CA . TYR A 1 228 ? 16.925 2.954 17.061 1.00 84.44 228 TYR A CA 1
ATOM 1850 C C . TYR A 1 228 ? 16.727 4.475 17.175 1.00 84.44 228 TYR A C 1
ATOM 1852 O O . TYR A 1 228 ? 15.947 4.919 18.008 1.00 84.44 228 TYR A O 1
ATOM 1860 N N . THR A 1 229 ? 17.412 5.284 16.370 1.00 89.88 229 THR A N 1
ATOM 1861 C CA . THR A 1 229 ? 17.505 6.742 16.577 1.00 89.88 229 THR A CA 1
ATOM 1862 C C . THR A 1 229 ? 17.209 7.547 15.322 1.00 89.88 229 THR A C 1
ATOM 1864 O O . THR A 1 229 ? 16.675 8.650 15.413 1.00 89.88 229 THR A O 1
ATOM 1867 N N . LYS A 1 230 ? 17.521 7.013 14.136 1.00 95.50 230 LYS A N 1
ATOM 1868 C CA . LYS A 1 230 ? 17.243 7.694 12.875 1.00 95.50 230 LYS A CA 1
ATOM 1869 C C . LYS A 1 230 ? 15.784 7.462 12.492 1.00 95.50 230 LYS A C 1
ATOM 1871 O O . LYS A 1 230 ? 15.448 6.401 11.973 1.00 95.50 230 LYS A O 1
ATOM 1876 N N . LEU A 1 231 ? 14.937 8.458 12.730 1.00 95.56 231 LEU A N 1
ATOM 1877 C CA . LEU A 1 231 ? 13.555 8.458 12.260 1.00 95.56 231 LEU A CA 1
ATOM 1878 C C . LEU A 1 231 ? 13.531 8.493 10.725 1.00 95.56 231 LEU A C 1
ATOM 1880 O O . LEU A 1 231 ? 14.140 9.374 10.120 1.00 95.56 231 LEU A O 1
ATOM 1884 N N . LEU A 1 232 ? 12.869 7.515 10.109 1.00 95.00 232 LEU A N 1
ATOM 1885 C CA . LEU A 1 232 ? 12.685 7.435 8.658 1.00 95.00 232 LEU A CA 1
ATOM 1886 C C . LEU A 1 232 ? 11.309 7.930 8.229 1.00 95.00 232 LEU A C 1
ATOM 1888 O O . LEU A 1 232 ? 11.196 8.550 7.180 1.00 95.00 232 LEU A O 1
ATOM 1892 N N . SER A 1 233 ? 10.282 7.651 9.028 1.00 95.50 233 SER A N 1
ATOM 1893 C CA . SER A 1 233 ? 8.922 8.137 8.813 1.00 95.50 233 SER A CA 1
ATOM 1894 C C . SER A 1 233 ? 8.186 8.261 10.140 1.00 95.50 233 SER A C 1
ATOM 1896 O O . SER A 1 233 ? 8.458 7.523 11.095 1.00 95.50 233 SER A O 1
ATOM 1898 N N . ARG A 1 234 ? 7.240 9.201 10.193 1.00 96.69 234 ARG A N 1
ATOM 1899 C CA . ARG A 1 234 ? 6.316 9.363 11.313 1.00 96.69 234 ARG A CA 1
ATOM 1900 C C . ARG A 1 234 ? 4.950 9.785 10.801 1.00 96.69 234 ARG A C 1
ATOM 1902 O O . ARG A 1 234 ? 4.821 10.818 10.152 1.00 96.69 234 ARG A O 1
ATOM 1909 N N . ILE A 1 235 ? 3.942 9.010 11.175 1.00 97.38 235 ILE A N 1
ATOM 1910 C CA . ILE A 1 235 ? 2.537 9.269 10.882 1.00 97.38 235 ILE A CA 1
ATOM 1911 C C . ILE A 1 235 ? 1.794 9.405 12.210 1.00 97.38 235 ILE A C 1
ATOM 1913 O O . ILE A 1 235 ? 1.755 8.465 13.003 1.00 97.38 235 ILE A O 1
ATOM 1917 N N . ASP A 1 236 ? 1.196 10.565 12.459 1.00 97.56 236 ASP A N 1
ATOM 1918 C CA . ASP A 1 236 ? 0.293 10.787 13.588 1.00 97.56 236 ASP A CA 1
ATOM 1919 C C . ASP A 1 236 ? -1.166 10.617 13.122 1.00 97.56 236 ASP A C 1
ATOM 1921 O O . ASP A 1 236 ? -1.565 11.088 12.056 1.00 97.56 236 ASP A O 1
ATOM 1925 N N . LEU A 1 237 ? -1.981 9.927 13.921 1.00 97.31 237 LEU A N 1
ATOM 1926 C CA . LEU A 1 237 ? -3.354 9.544 13.583 1.00 97.31 237 LEU A CA 1
ATOM 1927 C C . LEU A 1 237 ? -4.320 10.075 14.646 1.00 97.31 237 LEU A C 1
ATOM 1929 O O . LEU A 1 237 ? -4.035 10.028 15.842 1.00 97.31 237 LEU A O 1
ATOM 1933 N N . SER A 1 238 ? -5.488 10.560 14.223 1.00 96.25 238 SER A N 1
ATOM 1934 C CA . SER A 1 238 ? -6.546 11.008 15.133 1.00 96.25 238 SER A CA 1
ATOM 1935 C C . SER A 1 238 ? -7.860 10.282 14.874 1.00 96.25 238 SER A C 1
ATOM 1937 O O . SER A 1 238 ? -8.227 10.007 13.727 1.00 96.25 238 SER A O 1
ATOM 1939 N N . TYR A 1 239 ? -8.583 9.995 15.955 1.00 93.94 239 TYR A N 1
ATOM 1940 C CA . TYR A 1 239 ? -9.890 9.331 15.946 1.00 93.94 239 TYR A CA 1
ATOM 1941 C C . TYR A 1 239 ? -11.008 10.235 16.458 1.00 93.94 239 TYR A C 1
ATOM 1943 O O . TYR A 1 239 ? -12.174 9.867 16.345 1.00 93.94 239 TYR A O 1
ATOM 1951 N N . ASN A 1 240 ? -10.665 11.421 16.969 1.00 86.31 240 ASN A N 1
ATOM 1952 C CA . ASN A 1 240 ? -11.648 12.357 17.487 1.00 86.31 240 ASN A CA 1
ATOM 1953 C C . ASN A 1 240 ? -12.562 12.828 16.350 1.00 86.31 240 ASN A C 1
ATOM 1955 O O . ASN A 1 240 ? -12.047 13.206 15.288 1.00 86.31 240 ASN A O 1
ATOM 1959 N N . PRO A 1 241 ? -13.892 12.834 16.543 1.00 71.44 241 PRO A N 1
ATOM 1960 C CA . PRO A 1 241 ? -14.784 13.502 15.610 1.00 71.44 241 PRO A CA 1
ATOM 1961 C C . PRO A 1 241 ? -14.325 14.957 15.481 1.00 71.44 241 PRO A C 1
ATOM 1963 O O . PRO A 1 241 ? -14.077 15.636 16.479 1.00 71.44 241 PRO A O 1
ATOM 1966 N N . LEU A 1 242 ? -14.106 15.401 14.244 1.00 60.25 242 LEU A N 1
ATOM 1967 C CA . LEU A 1 242 ? -13.758 16.790 13.977 1.00 60.25 242 LEU A CA 1
ATOM 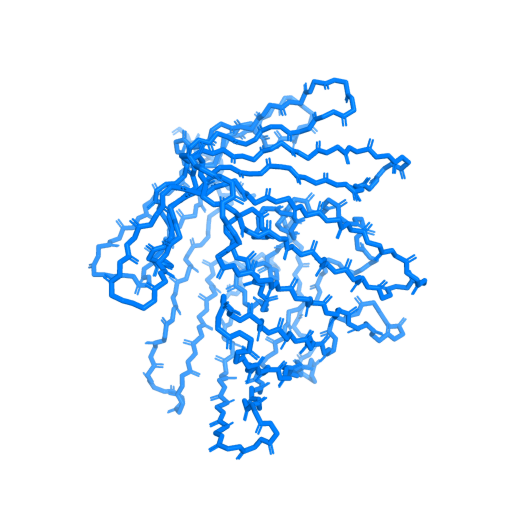1968 C C . LEU A 1 242 ? -15.020 17.613 14.267 1.00 60.25 242 LEU A C 1
ATOM 1970 O O . LEU A 1 242 ? -15.988 17.503 13.518 1.00 60.25 242 LEU A O 1
ATOM 1974 N N . ASN A 1 243 ? -15.018 18.345 15.384 1.00 46.34 243 ASN A N 1
ATOM 1975 C CA . ASN A 1 243 ? -16.028 19.366 15.679 1.00 46.34 243 ASN A CA 1
ATOM 1976 C C . ASN A 1 243 ? -15.960 20.507 14.661 1.00 46.34 243 ASN A C 1
ATOM 1978 O O . ASN A 1 243 ? -14.824 20.875 14.269 1.00 46.34 243 ASN A O 1
#

InterPro domains:
  IPR054411 BVU_2266-like [PF22054] (1-237)

Sequence (243 aa):
MTKVTDLTGEEEQVLKLEYDRDGKIIKYGDTPVRYEGDQITIGQMDCLNTGNKLCNVTFQIGKGKARESRARCMLKVGEEVYEADKQTVYDYKGDTIFINSDYRATSDYRFLKKVQGKYVFDQLGRLKEVMTVFTEANDSVSSCHTYYNYDNNINYQANLNLQAYVIDYDGVDSFFYFLLNLGQLRNRTALPNDIGYCMNHGLSTYNVHANYRLDDENPVRIEVLYNYTKLLSRIDLSYNPLN

pLDDT: mean 94.63, std 8.37, range [46.34, 98.88]

Secondary structure (DSSP, 8-state):
--EEEE-SSSS-EEEEEEE-TTS-EEEETTEEEEEETTEEEE--B--SSSS--EEEEEEEEETTEEEEEEEEEEEEETTEEEEEEEEEEEEEETTEEEEEEEEEETTT--EEEEEEEEEEE-TTS-EEEEEEEEEETTS-EEEEEEEEE-TT--B---SS-GGGGTS--SSHHHHHHHHTTTT--S--SB--SEEEEEEGGGTEEEEEEEEEEEETTEEEEEEEEETTTEEEEEEEEE-S---

Foldseek 3Di:
DAWKWWPLDPDIDIWGWDADPVRHTQGTRPWGWDDDPQKIKIAWDDPDPPVKTWRIKIFGHDPQATAKMWTWMWDDAPNDIATWIKIWGWDDDPLKIWIWIWIAGPPPRQTAKIKIWIFDADPQLHGAWIKIWIQGSVRDIKIKIKGFAQPVVQWADDPFQPLLVPDDDDDPVVSCCRRNVNRVGPDRTTDGQKMKMAMRNNPDIFIWGWDFDDDPRHTQKIWIDGPVPRTNIIMGDDDDDDD

Organism: NCBI:txid1339350

Radius of gyration: 17.62 Å; chains: 1; bounding box: 47×39×51 Å